Protein AF-A0A955CAB8-F1 (afdb_monomer)

Nearest PDB structures (foldseek):
  8eup-assembly1_b  TM=3.347E-01  e=1.553E+00  Schizosaccharomyces pombe

pLDDT: mean 90.74, std 12.76, range [40.22, 98.62]

Secondary structure (DSSP, 8-state):
--HHHHHHHHHHHHHHHHHHHH-S-HHHHHHHHHHHH-GGGG--TT-TTHHHHHHHHHHHHHHHHHHHHHHHTS---PPPP---------SS--GGGGTS-HHHHHHHHHHHHHHHEEE--HHHHTSSS-----HHHHHHHHHTSTT--EEE-HHHHHHHHHHHHHHTT---EEEE-SS-EEEEETTEEESS--SS-SEEEETTEEEE-HHHHHHHHHHHHHHHHHHS-HHHHHHHHHHHHHHH--TT--HHHHHHHHHHHHHHHHHHHHHHHSTTTTSS----HHHHHHHHHHHHHHHHHHHHHHHHHHHTSPPPPP--

Foldseek 3Di:
DDPVPLVVVLVVLLVVLVCCLAPVDVVQVVVQVVCQQFVVVLQALPPPVCPVVLVVLLVVLVVVLVVQVVVVPPPDPDDDDDDDDDDDPQFDPRPSSVRDDPVRSLVSLLVSLCVQEPEDACCVQPVHLDGQHHPVVQQVSLVVDPVSGRYYHQRVSQSSSCNSCVNVRFHWWWFDLLQGIFIAGPSGTGDLDDPDTQWIHDPVTIDGPVVSNVVCVLVNQLNSLQPDDVVSVVSSLVSLLVSLADPVQDPVLSVQLSVLLVQLSVLSNVCVVPVCNSPDDGDSVSSVSSVVSNVVSSVSSNVSNVVSVVVPDPDDPPDD

Structure (mmCIF, N/CA/C/O backbone):
data_AF-A0A955CAB8-F1
#
_entry.id   AF-A0A955CAB8-F1
#
loop_
_atom_site.group_PDB
_atom_site.id
_atom_site.type_symbol
_atom_site.label_atom_id
_atom_site.label_alt_id
_atom_site.label_comp_id
_atom_site.label_asym_id
_atom_site.label_entity_id
_atom_site.label_seq_id
_atom_site.pdbx_PDB_ins_code
_atom_site.Cartn_x
_atom_site.Cartn_y
_atom_site.Cartn_z
_atom_site.occupancy
_atom_site.B_iso_or_equiv
_atom_site.auth_seq_id
_atom_site.auth_comp_id
_atom_site.auth_asym_id
_atom_site.auth_atom_id
_atom_site.pdbx_PDB_model_num
ATOM 1 N N . MET A 1 1 ? -15.548 -4.900 37.734 1.00 78.75 1 MET A N 1
ATOM 2 C CA . MET A 1 1 ? -14.245 -5.204 37.101 1.00 78.75 1 MET A CA 1
ATOM 3 C C . MET A 1 1 ? -13.314 -4.015 37.285 1.00 78.75 1 MET A C 1
ATOM 5 O O . MET A 1 1 ? -13.737 -2.895 37.005 1.00 78.75 1 MET A O 1
ATOM 9 N N . SER A 1 2 ? -12.106 -4.229 37.810 1.00 87.69 2 SER A N 1
ATOM 10 C CA . SER A 1 2 ? -11.151 -3.144 38.068 1.00 87.69 2 SER A CA 1
ATOM 11 C C . SER A 1 2 ? -10.690 -2.484 36.762 1.00 87.69 2 SER A C 1
ATOM 13 O O . SER A 1 2 ? -10.729 -3.083 35.682 1.00 87.69 2 SER A O 1
ATOM 15 N N . TRP A 1 3 ? -10.262 -1.224 36.856 1.00 87.44 3 TRP A N 1
ATOM 16 C CA . TRP A 1 3 ? -9.750 -0.459 35.713 1.00 87.44 3 TRP A CA 1
ATOM 17 C C . TRP A 1 3 ? -8.553 -1.154 35.042 1.00 87.44 3 TRP A C 1
ATOM 19 O O . TRP A 1 3 ? -8.467 -1.168 33.815 1.00 87.44 3 TRP A O 1
ATOM 29 N N . LEU A 1 4 ? -7.731 -1.837 35.849 1.00 90.88 4 LEU A N 1
ATOM 30 C CA . LEU A 1 4 ? -6.578 -2.635 35.423 1.00 90.88 4 LEU A CA 1
ATOM 31 C C . LEU A 1 4 ? -6.932 -3.779 34.464 1.00 90.88 4 LEU A C 1
ATOM 33 O O . LEU A 1 4 ? -6.102 -4.137 33.645 1.00 90.88 4 LEU A O 1
ATOM 37 N N . ILE A 1 5 ? -8.148 -4.332 34.522 1.00 95.00 5 ILE A N 1
ATOM 38 C CA . ILE A 1 5 ? -8.583 -5.407 33.609 1.00 95.00 5 ILE A CA 1
ATOM 39 C C . ILE A 1 5 ? -9.341 -4.822 32.411 1.00 95.00 5 ILE A C 1
ATOM 41 O O . ILE A 1 5 ? -9.209 -5.286 31.279 1.00 95.00 5 ILE A O 1
ATOM 45 N N . ARG A 1 6 ? -10.140 -3.769 32.635 1.00 91.69 6 ARG A N 1
ATOM 46 C CA . ARG A 1 6 ? -11.004 -3.196 31.590 1.00 91.69 6 ARG A CA 1
ATOM 47 C C . ARG A 1 6 ? -10.204 -2.596 30.439 1.00 91.69 6 ARG A C 1
ATOM 49 O O . ARG A 1 6 ? -10.627 -2.735 29.296 1.00 91.69 6 ARG A O 1
ATOM 56 N N . ILE A 1 7 ? -9.098 -1.914 30.727 1.00 93.81 7 ILE A N 1
ATOM 57 C CA . ILE A 1 7 ? -8.278 -1.287 29.685 1.00 93.81 7 ILE A CA 1
ATOM 58 C C . ILE A 1 7 ? -7.602 -2.331 28.789 1.00 93.81 7 ILE A C 1
ATOM 60 O O . ILE A 1 7 ? -7.840 -2.265 27.582 1.00 93.81 7 ILE A O 1
ATOM 64 N N . PRO A 1 8 ? -6.848 -3.316 29.320 1.00 96.25 8 PRO A N 1
ATOM 65 C CA . PRO A 1 8 ? -6.258 -4.365 28.492 1.00 96.25 8 PRO A CA 1
ATOM 66 C C . PRO A 1 8 ? -7.293 -5.128 27.669 1.00 96.25 8 PRO A C 1
ATOM 68 O O . PRO A 1 8 ? -7.049 -5.401 26.497 1.00 96.25 8 PRO A O 1
ATOM 71 N N . LEU A 1 9 ? -8.477 -5.406 28.232 1.00 96.81 9 LEU A N 1
ATOM 72 C CA . LEU A 1 9 ? -9.547 -6.077 27.493 1.00 96.81 9 LEU A CA 1
ATOM 73 C C . LEU A 1 9 ? -10.033 -5.246 26.298 1.00 96.81 9 LEU A C 1
ATOM 75 O O . LEU A 1 9 ? -10.153 -5.778 25.199 1.00 96.81 9 LEU A O 1
ATOM 79 N N . LYS A 1 10 ? -10.287 -3.943 26.481 1.00 96.19 10 LYS A N 1
ATOM 80 C CA . LYS A 1 10 ? -10.700 -3.062 25.374 1.00 96.19 10 LYS A CA 1
ATOM 81 C C . LYS A 1 10 ? -9.634 -2.983 24.285 1.00 96.19 10 LYS A C 1
ATOM 83 O O . LYS A 1 10 ? -9.978 -3.068 23.114 1.00 96.19 10 LYS A O 1
ATOM 88 N N . TRP A 1 11 ? -8.364 -2.851 24.669 1.00 97.81 11 TRP A N 1
ATOM 89 C CA . TRP A 1 11 ? -7.251 -2.866 23.719 1.00 97.81 11 TRP A CA 1
ATOM 90 C C .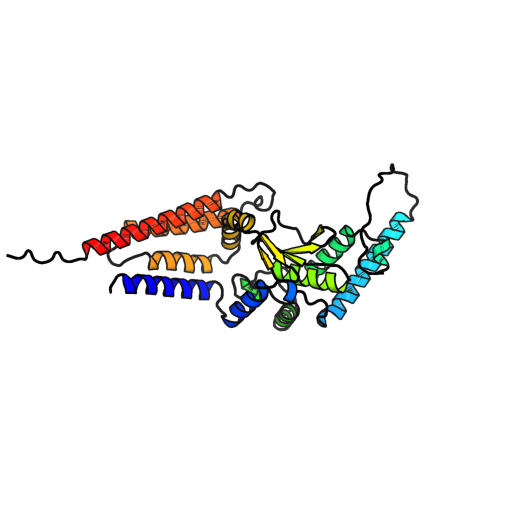 TRP A 1 11 ? -7.156 -4.192 22.975 1.00 97.81 11 TRP A C 1
ATOM 92 O O . TRP A 1 11 ? -7.005 -4.185 21.762 1.00 97.81 11 TRP A O 1
ATOM 102 N N . THR A 1 12 ? -7.321 -5.317 23.671 1.00 98.00 12 THR A N 1
ATOM 103 C CA . THR A 1 12 ? -7.329 -6.648 23.050 1.00 98.00 12 THR A CA 1
ATOM 104 C C . THR A 1 12 ? -8.452 -6.761 22.022 1.00 98.00 12 THR A C 1
ATOM 106 O O . THR A 1 12 ? -8.196 -7.154 20.890 1.00 98.00 12 THR A O 1
ATOM 109 N N . ILE A 1 13 ? -9.679 -6.355 22.376 1.00 98.31 13 ILE A N 1
ATOM 110 C CA . ILE A 1 13 ? -10.816 -6.358 21.443 1.00 98.31 13 ILE A CA 1
ATOM 111 C C . ILE A 1 13 ? -10.525 -5.455 20.242 1.00 98.31 13 ILE A C 1
ATOM 113 O O . ILE A 1 13 ? -10.720 -5.879 19.107 1.00 98.31 13 ILE A O 1
ATOM 117 N N . LEU A 1 14 ? -10.034 -4.235 20.476 1.00 98.12 14 LEU A N 1
ATOM 118 C CA . LEU A 1 14 ? -9.706 -3.302 19.401 1.00 98.12 14 LEU A CA 1
ATOM 119 C C . LEU A 1 14 ? -8.649 -3.885 18.458 1.00 98.12 14 LEU A C 1
ATOM 121 O O . LEU A 1 14 ? -8.852 -3.861 17.253 1.00 98.12 14 LEU A O 1
ATOM 125 N N . ILE A 1 15 ? -7.560 -4.440 18.995 1.00 98.06 15 ILE A N 1
ATOM 126 C CA . ILE A 1 15 ? -6.479 -5.055 18.212 1.00 98.06 15 ILE A CA 1
ATOM 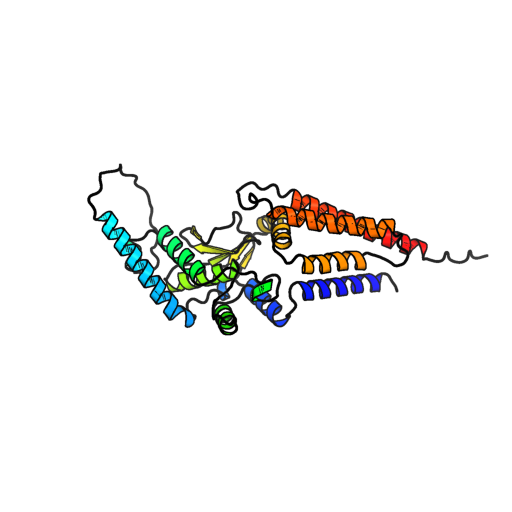127 C C . ILE A 1 15 ? -7.017 -6.217 17.378 1.00 98.06 15 ILE A C 1
ATOM 129 O O . ILE A 1 15 ? -6.727 -6.285 16.188 1.00 98.06 15 ILE A O 1
ATOM 133 N N . VAL A 1 16 ? -7.828 -7.098 17.970 1.00 98.31 16 VAL A N 1
ATOM 134 C CA . VAL A 1 16 ? -8.429 -8.232 17.254 1.00 98.31 16 VAL A CA 1
ATOM 135 C C . VAL A 1 16 ? -9.341 -7.746 16.130 1.00 98.31 16 VAL A C 1
ATOM 137 O O . VAL A 1 16 ? -9.236 -8.245 15.015 1.00 98.31 16 VAL A O 1
ATOM 140 N N . VAL A 1 17 ? -10.204 -6.757 16.381 1.00 98.50 17 VAL A N 1
ATOM 141 C CA . VAL A 1 17 ? -11.096 -6.222 15.342 1.00 98.50 17 VAL A CA 1
ATOM 142 C C . VAL A 1 17 ? -10.305 -5.520 14.240 1.00 98.50 17 VAL A C 1
ATOM 144 O O . VAL A 1 17 ? -10.541 -5.798 13.069 1.00 98.50 17 VAL A O 1
ATOM 147 N N . VAL A 1 18 ? -9.346 -4.657 14.588 1.00 97.94 18 VAL A N 1
ATOM 148 C CA . VAL A 1 18 ? -8.463 -3.987 13.618 1.00 97.94 18 VAL A CA 1
ATOM 149 C C . VAL A 1 18 ? -7.757 -5.022 12.751 1.00 97.94 18 VAL A C 1
ATOM 151 O O . VAL A 1 18 ? -7.780 -4.921 11.528 1.00 97.94 18 VAL A O 1
ATOM 154 N N . PHE A 1 19 ? -7.194 -6.053 13.373 1.00 98.19 19 PHE A N 1
ATOM 155 C CA . PHE A 1 19 ? -6.520 -7.126 12.667 1.00 98.19 19 PHE A CA 1
ATOM 156 C C . PHE A 1 19 ? -7.467 -7.892 11.739 1.00 98.19 19 PHE A C 1
ATOM 158 O O . PHE A 1 19 ? -7.155 -8.045 10.569 1.00 98.19 19 PHE A O 1
ATOM 165 N N . LEU A 1 20 ? -8.644 -8.320 12.200 1.00 98.06 20 LEU A N 1
ATOM 166 C CA . LEU A 1 20 ? -9.586 -9.075 11.364 1.00 98.06 20 LEU A CA 1
ATOM 167 C C . LEU A 1 20 ? -10.171 -8.244 10.214 1.00 98.06 20 LEU A C 1
ATOM 169 O O . LEU A 1 20 ? -10.468 -8.788 9.154 1.00 98.06 20 LEU A O 1
ATOM 173 N N . VAL A 1 21 ? -10.336 -6.935 10.405 1.00 97.94 21 VAL A N 1
ATOM 174 C CA . VAL A 1 21 ? -10.851 -6.029 9.370 1.00 97.94 21 VAL A CA 1
ATOM 175 C C . VAL A 1 21 ? -9.786 -5.712 8.318 1.00 97.94 21 VAL A C 1
ATOM 177 O O . VAL A 1 21 ? -10.091 -5.676 7.122 1.00 97.94 21 VAL A O 1
ATOM 180 N N . LEU A 1 22 ? -8.546 -5.460 8.744 1.00 97.69 22 LEU A N 1
ATOM 181 C CA . LEU A 1 22 ? -7.459 -5.068 7.845 1.00 97.69 22 LEU A CA 1
ATOM 182 C C . LEU A 1 22 ? -6.724 -6.278 7.251 1.00 97.69 22 LEU A C 1
ATOM 184 O O . LEU A 1 22 ? -6.335 -6.245 6.093 1.00 97.69 22 LEU A O 1
ATOM 188 N N . PHE A 1 23 ? -6.554 -7.353 8.011 1.00 98.00 23 PHE A N 1
ATOM 189 C CA . PHE A 1 23 ? -5.753 -8.527 7.662 1.00 98.00 23 PHE A CA 1
ATOM 190 C C . PHE A 1 23 ? -6.419 -9.821 8.169 1.00 98.00 23 PHE A C 1
ATOM 192 O O . PHE A 1 23 ? -5.900 -10.481 9.072 1.00 98.00 23 PHE A O 1
ATOM 199 N N . PRO A 1 24 ? -7.561 -10.233 7.587 1.00 97.69 24 PRO A N 1
ATOM 200 C CA . PRO A 1 24 ? -8.316 -11.400 8.057 1.00 97.69 24 PRO A CA 1
ATOM 201 C C . PRO A 1 24 ? -7.530 -12.722 7.995 1.00 97.69 24 PRO A C 1
ATOM 203 O O . PRO A 1 24 ? -7.898 -13.679 8.673 1.00 97.69 24 PRO A O 1
ATOM 206 N N . ASN A 1 25 ? -6.454 -12.790 7.203 1.00 98.00 25 ASN A N 1
ATOM 207 C CA . ASN A 1 25 ? -5.587 -13.958 7.068 1.00 98.00 25 ASN A CA 1
ATOM 208 C C . ASN A 1 25 ? -4.222 -13.732 7.763 1.00 98.00 25 ASN A C 1
ATOM 210 O O . ASN A 1 25 ? -3.351 -13.054 7.205 1.00 98.00 25 ASN A O 1
ATOM 214 N N . PRO A 1 26 ? -3.965 -14.348 8.936 1.00 97.62 26 PRO A N 1
ATOM 215 C CA . PRO A 1 26 ? -2.698 -14.179 9.648 1.00 97.62 26 PRO A CA 1
ATOM 216 C C . PRO A 1 26 ? -1.465 -14.663 8.894 1.00 97.62 26 PRO A C 1
ATOM 218 O O . PRO A 1 26 ? -0.405 -14.047 8.990 1.00 97.62 26 PRO A O 1
ATOM 221 N N . ALA A 1 27 ? -1.578 -15.746 8.124 1.00 98.06 27 ALA A N 1
ATOM 222 C CA . ALA A 1 27 ? -0.448 -16.264 7.360 1.00 98.06 27 ALA A CA 1
ATOM 223 C C . ALA A 1 27 ? -0.028 -15.274 6.263 1.00 98.06 27 ALA A C 1
ATOM 225 O O . ALA A 1 27 ? 1.164 -15.057 6.031 1.00 98.06 27 ALA A O 1
ATOM 226 N N . GLN A 1 28 ? -1.008 -14.634 5.623 1.00 97.75 28 GLN A N 1
ATOM 227 C CA . GLN A 1 28 ? -0.778 -13.567 4.656 1.00 97.75 28 GLN A CA 1
ATOM 228 C C . GLN A 1 28 ? -0.169 -12.326 5.312 1.00 97.75 28 GLN A C 1
ATOM 230 O O . GLN A 1 28 ? 0.827 -11.821 4.808 1.00 97.75 28 GLN A O 1
ATOM 235 N N . PHE A 1 29 ? -0.669 -11.897 6.473 1.00 98.00 29 PHE A N 1
ATOM 236 C CA . PHE A 1 29 ? -0.062 -10.794 7.224 1.00 98.00 29 PHE A CA 1
ATOM 237 C C . PHE A 1 29 ? 1.414 -11.061 7.558 1.00 98.00 29 PHE A C 1
ATOM 239 O O . PHE A 1 29 ? 2.272 -10.208 7.348 1.00 98.00 29 PHE A O 1
ATOM 246 N N . MET A 1 30 ? 1.752 -12.277 7.996 1.00 98.25 30 MET A N 1
ATOM 247 C CA . MET A 1 30 ? 3.145 -12.646 8.273 1.00 98.25 30 MET A CA 1
ATOM 248 C C . MET A 1 30 ? 4.018 -12.706 7.011 1.00 98.25 30 MET A C 1
ATOM 250 O O . MET A 1 30 ? 5.226 -12.472 7.089 1.00 98.25 30 MET A O 1
ATOM 254 N N . ARG A 1 31 ? 3.454 -13.028 5.840 1.00 97.94 31 ARG A N 1
ATOM 255 C CA . ARG A 1 31 ? 4.156 -12.885 4.551 1.00 97.94 31 ARG A CA 1
ATOM 256 C C . ARG A 1 31 ? 4.392 -11.419 4.219 1.00 97.94 31 ARG A C 1
ATOM 258 O O . ARG A 1 31 ? 5.542 -11.050 4.006 1.00 97.94 31 ARG A O 1
ATOM 265 N N . HIS A 1 32 ? 3.354 -10.594 4.316 1.00 97.56 32 HIS A N 1
ATOM 266 C CA . HIS A 1 32 ? 3.449 -9.154 4.110 1.00 97.56 32 HIS A CA 1
ATOM 267 C C . HIS A 1 32 ? 4.540 -8.533 4.988 1.00 97.56 32 HIS A C 1
ATOM 269 O O . HIS A 1 32 ? 5.449 -7.906 4.462 1.00 97.56 32 HIS A O 1
ATOM 275 N N . LEU A 1 33 ? 4.559 -8.814 6.298 1.00 97.31 33 LEU A N 1
ATOM 276 C CA . LEU A 1 33 ? 5.616 -8.340 7.203 1.00 97.31 33 LEU A CA 1
ATOM 277 C C . LEU A 1 33 ? 7.027 -8.753 6.754 1.00 97.31 33 LEU A C 1
ATOM 279 O O . LEU A 1 33 ? 7.968 -7.961 6.837 1.00 97.31 33 LEU A O 1
ATOM 283 N N . ARG A 1 34 ? 7.195 -9.982 6.252 1.00 97.19 34 ARG A N 1
ATOM 284 C CA . ARG A 1 34 ? 8.483 -10.441 5.711 1.00 97.19 34 ARG A CA 1
ATOM 285 C C . ARG A 1 34 ? 8.858 -9.689 4.438 1.00 97.19 34 ARG A C 1
ATOM 287 O O . ARG A 1 34 ? 10.028 -9.343 4.282 1.00 97.19 34 ARG A O 1
ATOM 294 N N . HIS A 1 35 ? 7.895 -9.409 3.570 1.00 96.56 35 HIS A N 1
ATOM 295 C CA . HIS A 1 35 ? 8.096 -8.668 2.328 1.00 96.56 35 HIS A CA 1
ATOM 296 C C . HIS A 1 35 ? 8.462 -7.206 2.609 1.00 96.56 35 HIS A C 1
ATOM 298 O O . HIS A 1 35 ? 9.506 -6.730 2.156 1.00 96.56 35 HIS A O 1
ATOM 304 N N . VAL A 1 36 ? 7.704 -6.529 3.477 1.00 95.81 36 VAL A N 1
ATOM 305 C CA . VAL A 1 36 ? 7.969 -5.128 3.836 1.00 95.81 36 VAL A CA 1
ATOM 306 C C . VAL A 1 36 ? 9.206 -4.929 4.704 1.00 95.81 36 VAL A C 1
ATOM 308 O O . VAL A 1 36 ? 9.699 -3.810 4.823 1.00 95.81 36 VAL A O 1
ATOM 311 N N . SER A 1 37 ? 9.762 -5.994 5.286 1.00 95.88 37 SER A N 1
ATOM 312 C CA . SER A 1 37 ? 11.061 -5.915 5.963 1.00 95.88 37 SER A CA 1
ATOM 313 C C . SER A 1 37 ? 12.224 -5.699 4.984 1.00 95.88 37 SER A C 1
ATOM 315 O O . SER A 1 37 ? 13.258 -5.141 5.360 1.00 95.88 37 SER A O 1
ATOM 317 N N . ASN A 1 38 ? 12.074 -6.135 3.726 1.00 96.38 38 ASN A N 1
ATOM 318 C CA . ASN A 1 38 ? 13.102 -6.000 2.705 1.00 96.38 38 ASN A CA 1
ATOM 319 C C . ASN A 1 38 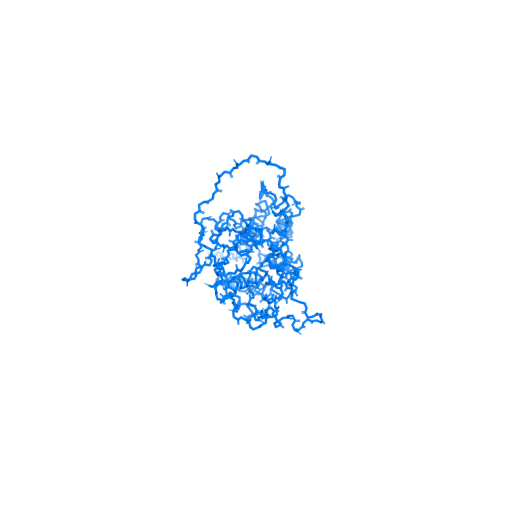? 12.504 -6.099 1.295 1.00 96.38 38 ASN A C 1
ATOM 321 O O . ASN A 1 38 ? 12.376 -7.194 0.741 1.00 96.38 38 ASN A O 1
ATOM 325 N N . PHE A 1 39 ? 12.220 -4.946 0.688 1.00 96.56 39 PHE A N 1
ATOM 326 C CA . PHE A 1 39 ? 11.594 -4.900 -0.633 1.00 96.56 39 PHE A CA 1
ATOM 327 C C . PHE A 1 39 ? 12.459 -5.517 -1.734 1.00 96.56 39 PHE A C 1
ATOM 329 O O . PHE A 1 39 ? 11.943 -6.010 -2.733 1.00 96.56 39 PHE A O 1
ATOM 336 N N . GLU A 1 40 ? 13.779 -5.531 -1.550 1.00 95.81 40 GLU A N 1
ATOM 337 C CA . GLU A 1 40 ? 14.725 -6.127 -2.488 1.00 95.81 40 GLU A CA 1
ATOM 338 C C . GLU A 1 40 ? 14.419 -7.604 -2.758 1.00 95.81 40 GLU A C 1
ATOM 340 O O . GLU A 1 40 ? 14.624 -8.080 -3.871 1.00 95.81 40 GLU A O 1
ATOM 345 N N . ARG A 1 41 ? 13.902 -8.319 -1.749 1.00 95.50 41 ARG A N 1
ATOM 346 C CA . ARG A 1 41 ? 13.574 -9.748 -1.849 1.00 95.50 41 ARG A CA 1
ATOM 347 C C . ARG A 1 41 ? 12.370 -10.028 -2.740 1.00 95.50 4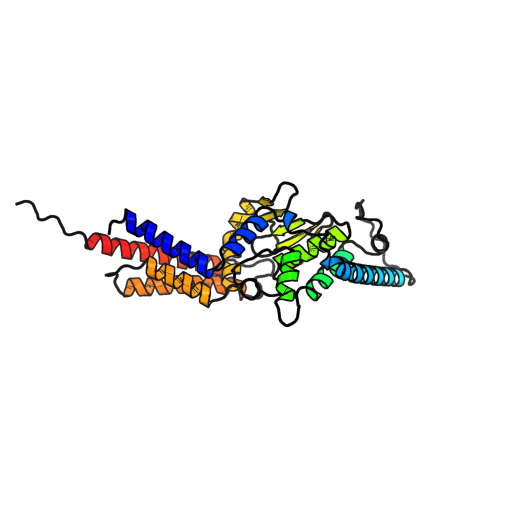1 ARG A C 1
ATOM 349 O O . ARG A 1 41 ? 12.232 -11.154 -3.194 1.00 95.50 41 ARG A O 1
ATOM 356 N N . MET A 1 42 ? 11.524 -9.030 -2.979 1.00 96.81 42 MET A N 1
ATOM 357 C CA . MET A 1 42 ? 10.356 -9.166 -3.852 1.00 96.81 42 MET A CA 1
ATOM 358 C C . MET A 1 42 ? 10.730 -9.022 -5.329 1.00 96.81 42 MET A C 1
ATOM 360 O O . MET A 1 42 ? 9.964 -9.419 -6.200 1.00 96.81 42 MET A O 1
ATOM 364 N N . ILE A 1 43 ? 11.901 -8.442 -5.625 1.00 97.19 43 ILE A N 1
ATOM 365 C CA . ILE A 1 43 ? 12.365 -8.250 -6.996 1.00 97.19 43 ILE A CA 1
ATOM 366 C C . ILE A 1 43 ? 12.950 -9.574 -7.504 1.00 97.19 43 ILE A C 1
ATOM 368 O O . ILE A 1 43 ? 14.083 -9.932 -7.179 1.00 97.19 43 ILE A O 1
ATOM 372 N N . GLU A 1 44 ? 12.190 -10.281 -8.338 1.00 97.69 44 GLU A N 1
ATOM 373 C CA . GLU A 1 44 ? 12.484 -11.640 -8.810 1.00 97.69 44 GLU A CA 1
ATOM 374 C C . GLU A 1 44 ? 12.811 -11.647 -10.323 1.00 97.69 44 GLU A C 1
ATOM 376 O O . GLU A 1 44 ? 12.028 -12.145 -11.133 1.00 97.69 44 GLU A O 1
ATOM 381 N N . PRO A 1 45 ? 13.975 -11.122 -10.770 1.00 97.25 45 PRO A N 1
ATOM 382 C CA . PRO A 1 45 ? 14.311 -11.055 -12.201 1.00 97.25 45 PRO A CA 1
ATOM 383 C C . PRO A 1 45 ? 14.431 -12.424 -12.874 1.00 97.25 45 PRO A C 1
ATOM 385 O O . PRO A 1 45 ? 14.317 -12.536 -14.094 1.00 97.25 45 PRO A O 1
ATOM 388 N N . ASN A 1 46 ? 14.676 -13.468 -12.083 1.00 97.31 46 ASN A N 1
ATOM 389 C CA . ASN A 1 46 ? 14.867 -14.834 -12.555 1.00 97.31 46 ASN A CA 1
ATOM 390 C C . ASN A 1 46 ? 13.582 -15.671 -12.485 1.00 97.31 46 ASN A C 1
ATOM 392 O O . ASN A 1 46 ? 13.648 -16.878 -12.706 1.00 97.31 46 ASN A O 1
ATOM 396 N N . ALA A 1 47 ? 12.430 -15.060 -12.180 1.00 96.88 47 ALA A N 1
ATOM 397 C CA . ALA A 1 47 ? 11.149 -15.756 -12.185 1.00 96.88 47 ALA A CA 1
ATOM 398 C C . ALA A 1 47 ? 10.896 -16.370 -13.580 1.00 96.88 47 ALA A C 1
ATOM 400 O O . ALA A 1 47 ? 10.897 -15.636 -14.576 1.00 96.88 47 ALA A O 1
ATOM 401 N N . PRO A 1 48 ? 10.697 -17.698 -13.699 1.00 96.38 48 PRO A N 1
ATOM 402 C CA . PRO A 1 48 ? 10.580 -18.369 -14.997 1.00 96.38 48 PRO A CA 1
ATOM 403 C C . PRO A 1 48 ? 9.393 -17.860 -15.826 1.00 96.38 48 PRO A C 1
ATOM 405 O O . PRO A 1 48 ? 9.451 -17.840 -17.054 1.00 96.38 48 PRO A O 1
ATOM 408 N N . GLN A 1 49 ? 8.342 -17.378 -15.163 1.00 94.88 49 GLN A N 1
ATOM 409 C CA . GLN A 1 49 ? 7.154 -16.797 -15.785 1.00 94.88 49 GLN A CA 1
ATOM 410 C C . GLN A 1 49 ? 7.482 -15.554 -16.630 1.00 94.88 49 GLN A C 1
ATOM 412 O O . GLN A 1 49 ? 6.763 -15.249 -17.582 1.00 94.88 49 GLN A O 1
ATOM 417 N N . PHE A 1 50 ? 8.591 -14.861 -16.341 1.00 95.62 50 PHE A N 1
ATOM 418 C CA . PHE A 1 50 ? 9.030 -13.725 -17.144 1.00 95.62 50 PHE A CA 1
ATOM 419 C C . PHE A 1 50 ? 9.680 -14.097 -18.466 1.00 95.62 50 PHE A C 1
ATOM 421 O O . PHE A 1 50 ? 9.834 -13.199 -19.281 1.00 95.62 50 PHE A O 1
ATOM 428 N N . ALA A 1 51 ? 10.037 -15.355 -18.739 1.00 94.56 51 ALA A N 1
ATOM 429 C CA . ALA A 1 51 ? 10.693 -15.696 -20.004 1.00 94.56 51 ALA A CA 1
ATOM 430 C C . ALA A 1 51 ? 9.862 -15.250 -21.225 1.00 94.56 51 ALA A C 1
ATOM 432 O O . ALA A 1 51 ? 10.382 -14.622 -22.146 1.00 94.56 51 ALA A O 1
ATOM 433 N N . VAL A 1 52 ? 8.546 -15.489 -21.186 1.00 95.75 52 VAL A N 1
ATOM 434 C CA . VAL A 1 52 ? 7.617 -15.078 -22.253 1.00 95.75 52 VAL A CA 1
ATOM 435 C C . VAL A 1 52 ? 7.451 -13.556 -22.290 1.00 95.75 52 VAL A C 1
ATOM 437 O O . VAL A 1 52 ? 7.489 -12.947 -23.357 1.00 95.75 52 VAL A O 1
ATOM 440 N N . TRP A 1 53 ? 7.287 -12.927 -21.124 1.00 97.12 53 TRP A N 1
ATOM 441 C CA . TRP A 1 53 ? 7.076 -11.480 -21.027 1.00 97.12 53 TRP A CA 1
ATOM 442 C C . TRP A 1 53 ? 8.308 -10.680 -21.441 1.00 97.12 53 TRP A C 1
ATOM 444 O O . TRP A 1 53 ? 8.186 -9.648 -22.090 1.00 97.12 53 TRP A O 1
ATOM 454 N N . GLU A 1 54 ? 9.494 -11.164 -21.087 1.00 95.50 54 GLU A N 1
ATOM 455 C CA . GLU A 1 54 ? 10.765 -10.585 -21.487 1.00 95.50 54 GLU A CA 1
ATOM 456 C C . GLU A 1 54 ? 10.911 -10.627 -23.004 1.00 95.50 54 GLU A C 1
ATOM 458 O O . GLU A 1 54 ? 11.220 -9.597 -23.592 1.00 95.50 54 GLU A O 1
ATOM 463 N N . ALA A 1 55 ? 10.670 -11.776 -23.641 1.00 96.12 55 ALA A N 1
ATOM 464 C CA . ALA A 1 55 ? 10.771 -11.893 -25.093 1.00 96.12 55 ALA A CA 1
ATOM 465 C C . ALA A 1 55 ? 9.847 -10.888 -25.806 1.00 96.12 55 ALA A C 1
ATOM 467 O O . ALA A 1 55 ? 10.288 -10.176 -26.708 1.00 96.12 55 ALA A O 1
ATOM 468 N N . GLU A 1 56 ? 8.597 -10.759 -25.347 1.00 97.75 56 GLU A N 1
ATOM 469 C CA . GLU A 1 56 ? 7.646 -9.779 -25.883 1.00 97.75 56 GLU A CA 1
ATOM 470 C C . GLU A 1 56 ? 8.107 -8.331 -25.649 1.00 97.75 56 GLU A C 1
ATOM 472 O O . GLU A 1 56 ? 8.026 -7.490 -26.546 1.00 97.75 56 GLU A O 1
ATOM 477 N N . LEU A 1 57 ? 8.609 -8.018 -24.453 1.00 97.25 57 LEU A N 1
ATOM 478 C CA . LEU A 1 57 ? 9.098 -6.682 -24.126 1.00 97.25 57 LEU A CA 1
ATOM 479 C C . LEU A 1 57 ? 10.351 -6.320 -24.936 1.00 97.25 57 LEU A C 1
ATOM 481 O O . LEU A 1 57 ? 10.445 -5.198 -25.433 1.00 97.25 57 LEU A O 1
ATOM 485 N N . ARG A 1 58 ? 11.286 -7.260 -25.120 1.00 96.00 58 ARG A N 1
ATOM 486 C CA . ARG A 1 58 ? 12.477 -7.075 -25.963 1.00 96.00 58 ARG A CA 1
ATOM 487 C C . ARG A 1 58 ? 12.081 -6.816 -27.418 1.00 96.00 58 ARG A C 1
ATOM 489 O O . ARG A 1 58 ? 12.572 -5.857 -27.998 1.00 96.00 58 ARG A O 1
ATOM 496 N N . ASP A 1 59 ? 11.136 -7.577 -27.973 1.00 96.94 59 ASP A N 1
ATOM 497 C CA . ASP A 1 59 ? 10.597 -7.332 -29.321 1.00 96.94 59 ASP A CA 1
ATOM 498 C C . ASP A 1 59 ? 9.986 -5.923 -29.456 1.00 96.94 59 ASP A C 1
ATOM 500 O O . ASP A 1 59 ? 10.279 -5.197 -30.410 1.00 96.94 59 ASP A O 1
ATOM 504 N N . ARG A 1 60 ? 9.200 -5.475 -28.467 1.00 97.56 60 ARG A N 1
ATOM 505 C CA . ARG A 1 60 ? 8.649 -4.107 -28.445 1.00 97.56 60 ARG A CA 1
ATOM 506 C C . ARG A 1 60 ? 9.740 -3.037 -28.396 1.00 97.56 60 ARG A C 1
ATOM 508 O O . ARG A 1 60 ? 9.634 -2.037 -29.108 1.00 97.56 60 ARG A O 1
ATOM 515 N N . LEU A 1 61 ? 10.778 -3.236 -27.582 1.00 96.75 61 LEU A N 1
ATOM 516 C CA . LEU A 1 61 ? 11.913 -2.316 -27.480 1.00 96.75 61 LEU A CA 1
ATOM 517 C C . LEU A 1 61 ? 12.702 -2.251 -28.794 1.00 96.75 61 LEU A C 1
ATOM 519 O O . LEU A 1 61 ? 12.995 -1.150 -29.258 1.00 96.75 61 LEU A O 1
ATOM 523 N N . THR A 1 62 ? 12.967 -3.387 -29.442 1.00 95.94 62 THR A N 1
ATOM 524 C CA . THR A 1 62 ? 13.621 -3.436 -30.760 1.00 95.94 62 THR A CA 1
ATOM 525 C C . THR A 1 62 ? 12.790 -2.715 -31.821 1.00 95.94 62 THR A C 1
ATOM 527 O O . THR A 1 62 ? 13.299 -1.837 -32.516 1.00 95.94 62 THR A O 1
ATOM 530 N N . LYS A 1 63 ? 11.477 -2.969 -31.886 1.00 96.38 63 LYS A N 1
ATOM 531 C CA . LYS A 1 63 ? 10.575 -2.257 -32.810 1.00 96.38 63 LYS A CA 1
ATOM 532 C C . LYS A 1 63 ? 10.565 -0.749 -32.561 1.00 96.38 63 LYS A C 1
ATOM 534 O O . LYS A 1 63 ? 10.586 0.033 -33.513 1.00 96.38 63 LYS A O 1
ATOM 539 N N . ALA A 1 64 ? 10.549 -0.320 -31.299 1.00 96.06 64 ALA A N 1
ATOM 540 C CA . ALA A 1 64 ? 10.630 1.095 -30.946 1.00 96.06 64 ALA A CA 1
ATOM 541 C C . ALA A 1 64 ? 11.986 1.709 -31.345 1.00 96.06 64 ALA A C 1
ATOM 543 O O . ALA A 1 64 ? 12.025 2.842 -31.832 1.00 96.06 64 ALA A O 1
ATOM 544 N N . ALA A 1 65 ? 13.085 0.967 -31.178 1.00 95.88 65 ALA A N 1
ATOM 545 C CA . ALA A 1 65 ? 14.424 1.371 -31.599 1.00 95.88 65 ALA A CA 1
ATOM 546 C C . ALA A 1 65 ? 14.507 1.556 -33.120 1.00 95.88 65 ALA A C 1
ATOM 548 O O . ALA A 1 65 ? 14.965 2.600 -33.585 1.00 95.88 65 ALA A O 1
ATOM 549 N N . ASP A 1 66 ? 13.985 0.611 -33.899 1.00 95.31 66 ASP A N 1
ATOM 550 C CA . ASP A 1 66 ? 13.968 0.698 -35.362 1.00 95.31 66 ASP A CA 1
ATOM 551 C C . ASP A 1 66 ? 13.112 1.860 -35.866 1.00 95.31 66 ASP A C 1
ATOM 553 O O . ASP A 1 66 ? 13.489 2.558 -36.809 1.00 95.31 66 ASP A O 1
ATOM 557 N N . GLN A 1 67 ? 11.978 2.127 -35.213 1.00 95.38 67 GLN A N 1
ATOM 558 C CA . GLN A 1 67 ? 11.163 3.307 -35.504 1.00 95.38 67 GLN A CA 1
ATOM 559 C C . GLN A 1 67 ? 11.911 4.613 -35.201 1.00 95.38 67 GLN A C 1
ATOM 561 O O . GLN A 1 67 ? 11.817 5.562 -35.982 1.00 95.38 67 GLN A O 1
ATOM 566 N N . SER A 1 68 ? 12.663 4.663 -34.096 1.00 94.56 68 SER A N 1
ATOM 567 C CA . SER A 1 68 ? 13.516 5.804 -33.734 1.00 94.56 68 SER A CA 1
ATOM 568 C C . SER A 1 68 ? 14.608 6.032 -34.788 1.00 94.56 68 SER A C 1
ATOM 570 O O . SER A 1 68 ? 14.753 7.143 -35.298 1.00 94.56 68 SER A O 1
ATOM 572 N N . ARG A 1 69 ? 15.301 4.964 -35.214 1.00 93.25 69 ARG A N 1
ATOM 573 C CA . ARG A 1 69 ? 16.327 5.010 -36.272 1.00 93.25 69 ARG A CA 1
ATOM 574 C C . ARG A 1 69 ? 15.757 5.510 -37.598 1.00 93.25 69 ARG A C 1
ATOM 576 O O . ARG A 1 69 ? 16.304 6.451 -38.160 1.00 93.25 69 ARG A O 1
ATOM 583 N N . LYS A 1 70 ? 14.631 4.948 -38.058 1.00 93.88 70 LYS A N 1
ATOM 584 C CA . LYS A 1 70 ? 13.963 5.363 -39.308 1.00 93.88 70 LYS A CA 1
ATOM 585 C C . LYS A 1 70 ? 13.571 6.840 -39.294 1.00 93.88 70 LYS A C 1
ATOM 587 O O . LYS A 1 70 ? 13.715 7.523 -40.306 1.00 93.88 70 LYS A O 1
ATOM 592 N N . ARG A 1 71 ? 13.096 7.337 -38.147 1.00 92.81 71 ARG A N 1
ATOM 593 C CA . ARG A 1 71 ? 12.758 8.753 -37.961 1.00 92.81 71 ARG A CA 1
ATOM 594 C C . ARG A 1 71 ? 13.996 9.648 -38.021 1.00 92.81 71 ARG A C 1
ATOM 596 O O . ARG A 1 71 ? 13.933 10.701 -38.638 1.00 92.81 71 ARG A O 1
ATOM 603 N N . ASN A 1 72 ? 15.108 9.218 -37.429 1.00 90.12 72 ASN A N 1
ATOM 604 C CA . ASN A 1 72 ? 16.360 9.979 -37.427 1.00 90.12 72 ASN A CA 1
ATOM 605 C C . ASN A 1 72 ? 17.109 9.917 -38.771 1.00 90.12 72 ASN A C 1
ATOM 607 O O . ASN A 1 72 ? 17.874 10.823 -39.075 1.00 90.12 72 ASN A O 1
ATOM 611 N N . SER A 1 73 ? 16.896 8.871 -39.577 1.00 88.69 73 SER A N 1
ATOM 612 C CA . SER A 1 73 ? 17.467 8.751 -40.927 1.00 88.69 73 SER A CA 1
ATOM 613 C C . SER A 1 73 ? 16.718 9.555 -41.993 1.00 88.69 73 SER A C 1
ATOM 615 O O . SER A 1 73 ? 17.214 9.687 -43.110 1.00 88.69 73 SER A O 1
ATOM 617 N N . GLN A 1 74 ? 15.522 10.074 -41.693 1.00 85.00 74 GLN A N 1
ATOM 618 C CA . GLN A 1 74 ? 14.867 11.032 -42.584 1.00 85.00 74 GLN A CA 1
ATOM 619 C C . GLN A 1 74 ? 15.635 12.361 -42.519 1.00 85.00 74 GLN A C 1
ATOM 621 O O . GLN A 1 74 ? 15.936 12.811 -41.414 1.00 85.00 74 GLN A O 1
ATOM 626 N N . PRO A 1 75 ? 15.976 12.983 -43.665 1.00 72.94 75 PRO A N 1
ATOM 627 C CA . PRO A 1 75 ? 16.768 14.207 -43.693 1.00 72.94 75 PRO A CA 1
ATOM 628 C C . PRO A 1 75 ? 16.084 15.279 -42.843 1.00 72.94 75 PRO A C 1
ATOM 630 O O . PRO A 1 75 ? 14.985 15.738 -43.156 1.00 72.94 75 PRO A O 1
ATOM 633 N N . ALA A 1 76 ? 16.716 15.625 -41.723 1.00 62.34 76 ALA A N 1
ATOM 634 C CA . ALA A 1 76 ? 16.186 16.607 -40.798 1.00 62.34 76 ALA A CA 1
ATOM 635 C C . ALA A 1 76 ? 16.159 17.984 -41.474 1.00 62.34 76 ALA A C 1
ATOM 637 O O . ALA A 1 76 ? 17.184 18.472 -41.946 1.00 62.34 76 ALA A O 1
ATOM 638 N N . VAL A 1 77 ? 14.995 18.636 -41.478 1.00 63.75 77 VAL A N 1
ATOM 639 C CA . VAL A 1 77 ? 14.913 20.092 -41.644 1.00 63.75 77 VAL A CA 1
ATOM 640 C C . VAL A 1 77 ? 15.522 20.691 -40.375 1.00 63.75 77 VAL A C 1
ATOM 642 O O . VAL A 1 77 ? 14.952 20.550 -39.295 1.00 63.75 77 VAL A O 1
ATOM 645 N N . SER A 1 78 ? 16.727 21.247 -40.495 1.00 51.56 78 SER A N 1
ATOM 646 C CA . SER A 1 78 ? 17.641 21.600 -39.403 1.00 51.56 78 SER A CA 1
ATOM 647 C C . SER A 1 78 ? 17.004 22.407 -38.258 1.00 51.56 78 SER A C 1
ATOM 649 O O . SER A 1 78 ? 16.657 23.572 -38.463 1.00 51.56 78 SER A O 1
ATOM 651 N N . PRO A 1 79 ? 16.935 21.871 -37.024 1.00 57.56 79 PRO A N 1
ATOM 652 C CA . PRO A 1 79 ? 16.793 22.664 -35.808 1.00 57.56 79 PRO A CA 1
ATOM 653 C C . PRO A 1 79 ? 18.175 22.951 -35.180 1.00 57.56 79 PRO A C 1
ATOM 655 O O . PRO A 1 79 ? 19.118 22.181 -35.383 1.00 57.56 79 PRO A O 1
ATOM 658 N N . PRO A 1 80 ? 18.317 24.041 -34.403 1.00 58.38 80 PRO A N 1
ATOM 659 C CA . PRO A 1 80 ? 19.587 24.431 -33.798 1.00 58.38 80 PRO A CA 1
ATOM 660 C C . PRO A 1 80 ? 20.056 23.430 -32.731 1.00 58.38 80 PRO A C 1
ATOM 662 O O . PRO A 1 80 ? 19.271 22.941 -31.917 1.00 58.38 80 PRO A O 1
ATOM 665 N N . MET A 1 81 ? 21.362 23.150 -32.744 1.00 51.19 81 MET A N 1
ATOM 666 C CA . MET A 1 81 ? 22.062 22.272 -31.805 1.00 51.19 81 MET A CA 1
ATOM 667 C C . MET A 1 81 ? 21.911 22.762 -30.358 1.00 51.19 81 MET A C 1
ATOM 669 O O . MET A 1 81 ? 22.423 23.823 -30.009 1.00 51.19 81 MET A O 1
ATOM 673 N N . SER A 1 82 ? 21.303 21.950 -29.492 1.00 52.00 82 SER A N 1
ATOM 674 C CA . SER A 1 82 ? 21.522 22.032 -28.045 1.00 52.00 82 SER A CA 1
ATOM 675 C C . SER A 1 82 ? 22.396 20.859 -27.611 1.00 52.00 82 SER A C 1
ATOM 677 O O . SER A 1 82 ? 21.976 19.703 -27.691 1.00 52.00 82 SER A O 1
ATOM 679 N N . ALA A 1 83 ? 23.613 21.165 -27.174 1.00 57.56 83 ALA A N 1
ATOM 680 C CA . ALA A 1 83 ? 24.536 20.212 -26.584 1.00 57.56 83 ALA A CA 1
ATOM 681 C C . ALA A 1 83 ? 24.278 20.124 -25.080 1.00 57.56 83 ALA A C 1
ATOM 683 O O . ALA A 1 83 ? 24.468 21.120 -24.394 1.00 57.56 83 ALA A O 1
ATOM 684 N N . ASP A 1 84 ? 23.872 18.955 -24.587 1.00 56.66 84 ASP A N 1
ATOM 685 C CA . ASP A 1 84 ? 24.330 18.428 -23.298 1.00 56.66 84 ASP A CA 1
ATOM 686 C C . ASP A 1 84 ? 23.849 16.979 -23.124 1.00 56.66 84 ASP A C 1
ATOM 688 O O . ASP A 1 84 ? 22.675 16.712 -23.358 1.00 56.66 84 ASP A O 1
ATOM 692 N N . THR A 1 85 ? 24.735 16.070 -22.705 1.00 43.94 85 THR A N 1
ATOM 693 C CA . THR A 1 85 ? 24.450 15.005 -21.721 1.00 43.94 85 THR A CA 1
ATOM 694 C C . THR A 1 85 ? 25.739 14.238 -21.419 1.00 43.94 85 THR A C 1
ATOM 696 O O . THR A 1 85 ? 26.297 13.582 -22.299 1.00 43.94 8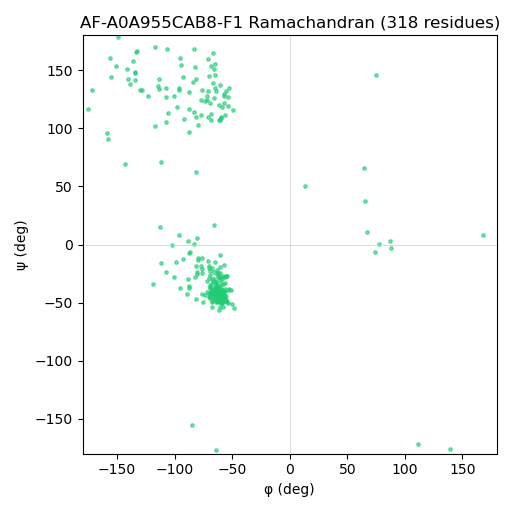5 THR A O 1
ATOM 699 N N . GLY A 1 86 ? 26.181 14.301 -20.160 1.00 42.25 86 GLY A N 1
ATOM 700 C CA . GLY A 1 86 ? 27.354 13.603 -19.629 1.00 42.25 86 GLY A CA 1
ATOM 701 C C . GLY A 1 86 ? 27.287 12.060 -19.636 1.00 42.25 86 GLY A C 1
ATOM 702 O O . GLY A 1 86 ? 26.325 11.456 -20.120 1.00 42.25 86 GLY A O 1
ATOM 703 N N . PRO A 1 87 ? 28.326 11.395 -19.092 1.00 40.22 87 PRO A N 1
ATOM 704 C CA . PRO A 1 87 ? 28.511 9.954 -19.207 1.00 40.22 87 PRO A CA 1
ATOM 705 C C . PRO A 1 87 ? 27.483 9.197 -18.360 1.00 40.22 87 PRO A C 1
ATOM 707 O O . PRO A 1 87 ? 27.540 9.179 -17.132 1.00 40.22 87 PRO A O 1
ATOM 710 N N . THR A 1 88 ? 26.542 8.538 -19.032 1.00 54.31 88 THR A N 1
ATOM 711 C CA . THR A 1 88 ? 25.665 7.535 -18.424 1.00 54.31 88 THR A CA 1
ATOM 712 C C . THR A 1 88 ? 26.240 6.159 -18.732 1.00 54.31 88 THR A C 1
ATOM 714 O O . THR A 1 88 ? 26.380 5.771 -19.889 1.00 54.31 88 THR A O 1
ATOM 717 N N . THR A 1 89 ? 26.610 5.410 -17.697 1.00 50.84 89 THR A N 1
ATOM 718 C CA . THR A 1 89 ? 26.938 3.989 -17.824 1.00 50.84 89 THR A CA 1
ATOM 719 C C . THR A 1 89 ? 25.705 3.258 -18.368 1.00 50.84 89 THR A C 1
ATOM 721 O O . THR A 1 89 ? 24.670 3.180 -17.699 1.00 50.84 89 THR A O 1
ATOM 724 N N . ARG A 1 90 ? 25.771 2.799 -19.627 1.00 56.91 90 ARG A N 1
ATOM 725 C CA . ARG A 1 90 ? 24.658 2.119 -20.307 1.00 56.91 90 ARG A CA 1
ATOM 726 C C . ARG A 1 90 ? 24.473 0.711 -19.717 1.00 56.91 90 ARG A C 1
ATOM 728 O O . ARG A 1 90 ? 25.438 -0.047 -19.678 1.00 56.91 90 ARG A O 1
ATOM 735 N N . PRO A 1 91 ? 23.275 0.347 -19.227 1.00 56.12 91 PRO A N 1
ATOM 736 C CA . PRO A 1 91 ? 23.030 -0.988 -18.685 1.00 56.12 91 PRO A CA 1
ATOM 737 C C . PRO A 1 91 ? 22.866 -2.023 -19.809 1.00 56.12 91 PRO A C 1
ATOM 739 O O . PRO A 1 91 ? 21.859 -1.997 -20.512 1.00 56.12 91 PRO A O 1
ATOM 742 N N . GLY A 1 92 ? 23.834 -2.934 -19.946 1.00 61.06 92 GLY A N 1
ATOM 743 C CA . GLY A 1 92 ? 23.811 -4.061 -20.890 1.00 61.06 92 GLY A CA 1
ATOM 744 C C . GLY A 1 92 ? 24.076 -3.678 -22.352 1.00 61.06 92 GLY A C 1
ATOM 745 O O . GLY A 1 92 ? 23.648 -2.627 -22.826 1.00 61.06 92 GLY A O 1
ATOM 746 N N . ASP A 1 93 ? 24.745 -4.557 -23.097 1.00 64.12 93 ASP A N 1
ATOM 747 C CA . ASP A 1 93 ? 24.994 -4.393 -24.537 1.00 64.12 93 ASP A CA 1
ATOM 748 C C . ASP A 1 93 ? 23.755 -4.822 -25.339 1.00 64.12 93 ASP A C 1
ATOM 750 O O . ASP A 1 93 ? 23.746 -5.820 -26.058 1.00 64.12 93 ASP A O 1
ATOM 754 N N . HIS A 1 94 ? 22.637 -4.124 -25.139 1.00 77.75 94 HIS A N 1
ATOM 755 C CA . HIS A 1 94 ? 21.413 -4.363 -25.898 1.00 77.75 94 HIS A CA 1
ATOM 756 C C . HIS A 1 94 ? 21.318 -3.394 -27.074 1.00 77.75 94 HIS A C 1
ATOM 758 O O . HIS A 1 94 ? 21.464 -2.189 -26.893 1.00 77.75 94 HIS A O 1
ATOM 764 N N . GLU A 1 95 ? 21.003 -3.901 -28.268 1.00 79.25 95 GLU A N 1
ATOM 765 C CA . GLU A 1 95 ? 20.988 -3.117 -29.516 1.00 79.25 95 GLU A CA 1
ATOM 766 C C . GLU A 1 95 ? 20.087 -1.869 -29.466 1.00 79.25 95 GLU A C 1
ATOM 768 O O . GLU A 1 95 ? 20.329 -0.886 -30.170 1.00 79.25 95 GLU A O 1
ATOM 773 N N . TRP A 1 96 ? 19.036 -1.874 -28.638 1.00 85.50 96 TRP A N 1
ATOM 774 C CA . TRP A 1 96 ? 18.167 -0.708 -28.465 1.00 85.50 96 TRP A CA 1
ATOM 775 C C . TRP A 1 96 ? 18.770 0.388 -27.585 1.00 85.50 96 TRP A C 1
ATOM 777 O O . TRP A 1 96 ? 18.305 1.522 -27.674 1.00 85.50 96 TRP A O 1
ATOM 787 N N . ASN A 1 97 ? 19.788 0.109 -26.765 1.00 82.75 97 ASN A N 1
ATOM 788 C CA . ASN A 1 97 ? 20.399 1.110 -25.880 1.00 82.75 97 ASN A CA 1
ATOM 789 C C . ASN A 1 97 ? 21.120 2.221 -26.650 1.00 82.75 97 ASN A C 1
ATOM 791 O O . ASN A 1 97 ? 21.258 3.333 -26.140 1.00 82.75 97 ASN A O 1
ATOM 795 N N . ASP A 1 98 ? 21.530 1.946 -27.886 1.00 84.31 98 ASP A N 1
ATOM 796 C CA . ASP A 1 98 ? 22.132 2.949 -28.764 1.00 84.31 98 ASP A CA 1
ATOM 797 C C . ASP A 1 98 ? 21.081 3.832 -29.448 1.00 84.31 98 ASP A C 1
ATOM 799 O O . ASP A 1 98 ? 21.371 4.960 -29.842 1.00 84.31 98 ASP A O 1
ATOM 803 N N . ALA A 1 99 ? 19.850 3.332 -29.581 1.00 89.56 99 ALA A N 1
ATOM 804 C CA . ALA A 1 99 ? 18.784 3.967 -30.356 1.00 89.56 99 ALA A CA 1
ATOM 805 C C . ALA A 1 99 ? 17.676 4.605 -29.501 1.00 89.56 99 ALA A C 1
ATOM 807 O O . ALA A 1 99 ? 16.958 5.491 -29.980 1.00 89.56 99 ALA A O 1
ATOM 808 N N . LEU A 1 100 ? 17.499 4.149 -28.258 1.00 91.81 100 LEU A N 1
ATOM 809 C CA . LEU A 1 100 ? 16.468 4.610 -27.335 1.00 91.81 100 LEU A CA 1
ATOM 810 C C . LEU A 1 100 ? 17.084 5.325 -26.137 1.00 91.81 100 LEU A C 1
ATOM 812 O O . LEU A 1 100 ? 17.990 4.823 -25.480 1.00 91.81 100 LEU A O 1
ATOM 816 N N . SER A 1 101 ? 16.520 6.481 -25.788 1.00 90.94 101 SER A N 1
ATOM 817 C CA . SER A 1 101 ? 16.856 7.140 -24.527 1.00 90.94 101 SER A CA 1
ATOM 818 C C . SER A 1 101 ? 16.327 6.335 -23.327 1.00 90.94 101 SER A C 1
ATOM 820 O O . SER A 1 101 ? 15.283 5.679 -23.446 1.00 90.94 101 SER A O 1
ATOM 822 N N . PRO A 1 102 ? 16.950 6.439 -22.135 1.00 88.38 102 PRO A N 1
ATOM 823 C CA . PRO A 1 102 ? 16.459 5.774 -20.924 1.00 88.38 102 PRO A CA 1
ATOM 824 C C . PRO A 1 102 ? 14.986 6.071 -20.619 1.00 88.38 102 PRO A C 1
ATOM 826 O O . PRO A 1 102 ? 14.226 5.175 -20.266 1.00 88.38 102 PRO A O 1
ATOM 829 N N . LYS A 1 103 ? 14.546 7.314 -20.854 1.00 90.38 103 LYS A N 1
ATOM 830 C CA . LYS A 1 103 ? 13.149 7.735 -20.686 1.00 90.38 103 LYS A CA 1
ATOM 831 C C . LYS A 1 103 ? 12.194 7.023 -21.651 1.00 90.38 103 LYS A C 1
ATOM 833 O O . LYS A 1 103 ? 11.030 6.801 -21.318 1.00 90.38 103 LYS A O 1
ATOM 838 N N . ARG A 1 104 ? 12.650 6.675 -22.862 1.00 94.25 104 ARG A N 1
ATOM 839 C CA . ARG A 1 104 ? 11.826 5.906 -23.799 1.00 94.25 104 ARG A CA 1
ATOM 840 C C . ARG A 1 104 ? 11.719 4.448 -23.370 1.00 94.25 104 ARG A C 1
ATOM 842 O O . ARG A 1 104 ? 10.607 3.932 -23.385 1.00 94.25 104 ARG A O 1
ATOM 849 N N . VAL A 1 105 ? 12.822 3.829 -22.945 1.00 93.06 105 VAL A N 1
ATOM 850 C CA . VAL A 1 105 ? 12.801 2.467 -22.383 1.00 93.06 105 VAL A CA 1
ATOM 851 C C . VAL A 1 105 ? 11.870 2.410 -21.174 1.00 93.06 105 VAL A C 1
ATOM 853 O O . VAL A 1 105 ? 10.975 1.573 -21.141 1.00 93.06 105 VAL A O 1
ATOM 856 N N . GLN A 1 106 ? 11.998 3.366 -20.249 1.00 93.44 106 GLN A N 1
ATOM 857 C CA . GLN A 1 106 ? 11.091 3.538 -19.115 1.00 93.44 106 GLN A CA 1
ATOM 858 C C . GLN A 1 106 ? 9.627 3.520 -19.542 1.00 93.44 106 GLN A C 1
ATOM 860 O O . GLN A 1 106 ? 8.845 2.716 -19.045 1.00 93.44 106 GLN A O 1
ATOM 865 N N . LYS A 1 107 ? 9.255 4.379 -20.496 1.00 95.25 107 LYS A N 1
ATOM 866 C CA . LYS A 1 107 ? 7.869 4.483 -20.956 1.00 95.25 107 LYS A CA 1
ATOM 867 C C . LYS A 1 107 ? 7.344 3.165 -21.532 1.00 95.25 107 LYS A C 1
ATOM 869 O O . LYS A 1 107 ? 6.174 2.851 -21.329 1.00 95.25 107 LYS A O 1
ATOM 874 N N . GLU A 1 108 ? 8.177 2.409 -22.246 1.00 97.06 108 GLU A N 1
ATOM 875 C CA . GLU A 1 108 ? 7.782 1.098 -22.777 1.00 97.06 108 GLU A CA 1
ATOM 876 C C . GLU A 1 108 ? 7.624 0.051 -21.670 1.00 97.06 108 GLU A C 1
ATOM 878 O O . GLU A 1 108 ? 6.638 -0.682 -21.680 1.00 97.06 108 GLU A O 1
ATOM 883 N N . VAL A 1 109 ? 8.526 0.015 -20.684 1.00 96.62 109 VAL A N 1
ATOM 884 C CA . VAL A 1 109 ? 8.424 -0.896 -19.529 1.00 96.62 109 VAL A CA 1
ATOM 885 C C . VAL A 1 109 ? 7.178 -0.593 -18.692 1.00 96.62 109 VAL A C 1
ATOM 887 O O . VAL A 1 109 ? 6.433 -1.511 -18.348 1.00 96.62 109 VAL A O 1
ATOM 890 N N . GLU A 1 110 ? 6.919 0.681 -18.386 1.00 96.62 110 GLU A N 1
ATOM 891 C CA . GLU A 1 110 ? 5.726 1.109 -17.642 1.00 96.62 110 GLU A CA 1
ATOM 892 C C . GLU A 1 110 ? 4.450 0.714 -18.392 1.00 96.62 110 GLU A C 1
ATOM 894 O O . GLU A 1 110 ? 3.566 0.064 -17.833 1.00 96.62 110 GLU A O 1
ATOM 899 N N . LYS A 1 111 ? 4.376 1.046 -19.688 1.00 98.00 111 LYS A N 1
ATOM 900 C CA . LYS A 1 111 ? 3.231 0.708 -20.537 1.00 98.00 111 LYS A CA 1
ATOM 901 C C . LYS A 1 111 ? 3.001 -0.802 -20.587 1.00 98.00 111 LYS A C 1
ATOM 903 O O . LYS A 1 111 ? 1.873 -1.250 -20.404 1.00 98.00 111 LYS A O 1
ATOM 908 N N . PHE A 1 112 ? 4.062 -1.577 -20.800 1.00 98.38 112 PHE A N 1
ATOM 909 C CA . PHE A 1 112 ? 3.996 -3.034 -20.819 1.00 98.38 112 PHE A CA 1
ATOM 910 C C . PHE A 1 112 ? 3.479 -3.593 -19.490 1.00 98.38 112 PHE A C 1
ATOM 912 O O . PHE A 1 112 ? 2.567 -4.417 -19.477 1.00 98.38 112 PHE A O 1
ATOM 919 N N . THR A 1 113 ? 3.998 -3.089 -18.368 1.00 98.31 113 THR A N 1
ATOM 920 C CA . THR A 1 113 ? 3.565 -3.503 -17.028 1.00 98.31 113 THR A CA 1
ATOM 921 C C . THR A 1 113 ? 2.080 -3.207 -16.815 1.00 98.31 113 THR A C 1
ATOM 923 O O . THR A 1 113 ? 1.339 -4.095 -16.408 1.00 98.31 113 THR A O 1
ATOM 926 N N . TYR A 1 114 ? 1.605 -2.006 -17.156 1.00 97.88 114 TYR A N 1
ATOM 927 C CA . TYR A 1 114 ? 0.188 -1.642 -17.015 1.00 97.88 114 TYR A CA 1
ATOM 928 C C . TYR A 1 114 ? -0.752 -2.439 -17.924 1.00 97.88 114 TYR A C 1
ATOM 930 O O . TYR A 1 114 ? -1.916 -2.658 -17.579 1.00 97.88 114 TYR A O 1
ATOM 938 N N . GLU A 1 115 ? -0.277 -2.869 -19.092 1.00 98.12 115 GLU A N 1
ATOM 939 C CA . GLU A 1 115 ? -1.051 -3.736 -19.977 1.00 98.12 115 GLU A CA 1
ATOM 940 C C . GLU A 1 115 ? -1.223 -5.136 -19.385 1.00 98.12 115 GLU A C 1
ATOM 942 O O . GLU A 1 115 ? -2.343 -5.659 -19.418 1.00 98.12 115 GLU A O 1
ATOM 947 N N . LYS A 1 116 ? -0.138 -5.706 -18.840 1.00 98.19 116 LYS A N 1
ATOM 948 C CA . LYS A 1 116 ? -0.071 -7.078 -18.317 1.00 98.19 116 LYS A CA 1
ATOM 949 C C . LYS A 1 116 ? -0.610 -7.242 -16.894 1.00 98.19 116 LYS A C 1
ATOM 951 O O . LYS A 1 116 ? -1.091 -8.320 -16.564 1.00 98.19 116 LYS A O 1
ATOM 956 N N . VAL A 1 117 ? -0.539 -6.193 -16.078 1.00 98.44 117 VAL A N 1
ATOM 957 C CA . VAL A 1 117 ? -0.975 -6.180 -14.676 1.00 98.44 117 VAL A CA 1
ATOM 958 C C . VAL A 1 117 ? -2.115 -5.178 -14.541 1.00 98.44 117 VAL A C 1
ATOM 960 O O . VAL A 1 117 ? -1.898 -3.960 -14.539 1.00 98.44 117 VAL A O 1
ATOM 963 N N . LYS A 1 118 ? -3.358 -5.662 -14.480 1.00 98.38 118 LYS A N 1
ATOM 964 C CA . LYS A 1 118 ? -4.534 -4.793 -14.328 1.00 98.38 118 LYS A CA 1
ATOM 965 C C . LYS A 1 118 ? -4.569 -4.196 -12.929 1.00 98.38 118 LYS A C 1
ATOM 967 O O . LYS A 1 118 ? -4.122 -4.826 -11.984 1.00 98.38 118 LYS A O 1
ATOM 972 N N . TYR A 1 119 ? -5.038 -2.953 -12.833 1.00 98.06 119 TYR A N 1
ATOM 973 C CA . TYR A 1 119 ? -5.113 -2.286 -11.541 1.00 98.06 119 TYR A CA 1
ATOM 974 C C . TYR A 1 119 ? -6.311 -2.833 -10.786 1.00 98.06 119 TYR A C 1
ATOM 976 O O . TYR A 1 119 ? -7.426 -2.769 -11.307 1.00 98.06 119 TYR A O 1
ATOM 984 N N . ASP A 1 120 ? -6.075 -3.340 -9.590 1.00 98.00 120 ASP A N 1
ATOM 985 C CA . ASP A 1 120 ? -7.116 -3.673 -8.632 1.00 98.00 120 ASP A CA 1
ATOM 986 C C . ASP A 1 120 ? -6.534 -3.533 -7.229 1.00 98.00 120 ASP A C 1
ATOM 988 O O . ASP A 1 120 ? -5.327 -3.640 -7.058 1.00 98.00 120 ASP A O 1
ATOM 992 N N . TRP A 1 121 ? -7.376 -3.260 -6.245 1.00 97.44 121 TRP A N 1
ATOM 993 C CA . TRP A 1 121 ? -6.926 -3.032 -4.878 1.00 97.44 121 TRP A CA 1
ATOM 994 C C . TRP A 1 121 ? -6.700 -4.336 -4.120 1.00 97.44 121 TRP A C 1
ATOM 996 O O . TRP A 1 121 ? -7.418 -5.318 -4.328 1.00 97.44 121 TRP A O 1
ATOM 1006 N N . ASP A 1 122 ? -5.810 -4.310 -3.132 1.00 97.88 122 ASP A N 1
ATOM 1007 C CA . ASP A 1 122 ? -5.488 -5.493 -2.332 1.00 97.88 122 ASP A CA 1
ATOM 1008 C C . ASP A 1 122 ? -6.685 -6.065 -1.581 1.00 97.88 122 ASP A C 1
ATOM 1010 O O . ASP A 1 122 ? -6.806 -7.277 -1.424 1.00 97.88 122 ASP A O 1
ATOM 1014 N N . TRP A 1 123 ? -7.663 -5.253 -1.183 1.00 97.31 123 TRP A N 1
ATOM 1015 C CA . TRP A 1 123 ? -8.854 -5.805 -0.532 1.00 97.31 123 TRP A CA 1
ATOM 1016 C C . TRP A 1 123 ? -9.749 -6.604 -1.488 1.00 97.31 123 TRP A C 1
ATOM 1018 O O . TRP A 1 123 ? -10.562 -7.393 -1.004 1.00 97.31 123 TRP A O 1
ATOM 1028 N N . ASN A 1 124 ? -9.602 -6.423 -2.805 1.00 97.19 124 ASN A N 1
ATOM 1029 C CA . ASN A 1 124 ? -10.276 -7.218 -3.832 1.00 97.19 124 ASN A CA 1
ATOM 1030 C C . ASN A 1 124 ? -9.450 -8.454 -4.216 1.00 97.19 124 ASN A C 1
ATOM 1032 O O . ASN A 1 124 ? -10.012 -9.540 -4.341 1.00 97.19 124 ASN A O 1
ATOM 1036 N N . VAL A 1 125 ? -8.131 -8.298 -4.379 1.00 97.69 125 VAL A N 1
ATOM 1037 C CA . VAL A 1 125 ? -7.230 -9.376 -4.832 1.00 97.69 125 VAL A CA 1
ATOM 1038 C C . VAL A 1 125 ? -6.842 -10.309 -3.684 1.00 97.69 125 VAL A C 1
ATOM 1040 O O . VAL A 1 125 ? -6.897 -11.532 -3.796 1.00 97.69 125 VAL A O 1
ATOM 1043 N N . TRP A 1 126 ? -6.463 -9.716 -2.561 1.00 97.94 126 TRP A N 1
ATOM 1044 C CA . TRP A 1 126 ? -5.790 -10.347 -1.431 1.00 97.94 126 TRP A CA 1
ATOM 1045 C C . TRP A 1 126 ? -6.670 -10.417 -0.180 1.00 97.94 126 TRP A C 1
ATOM 1047 O O . TRP A 1 126 ? -6.372 -11.179 0.737 1.00 97.94 126 TRP A O 1
ATOM 1057 N N . GLY A 1 127 ? -7.762 -9.649 -0.132 1.00 97.50 127 GLY A N 1
ATOM 1058 C CA . GLY A 1 127 ? -8.685 -9.581 1.000 1.00 97.50 127 GLY A CA 1
ATOM 1059 C C . GLY A 1 127 ? -8.176 -8.745 2.182 1.00 97.50 127 GLY A C 1
ATOM 1060 O O . GLY A 1 127 ? -8.907 -8.593 3.169 1.00 97.50 127 GLY A O 1
ATOM 1061 N N . SER A 1 128 ? -6.979 -8.166 2.088 1.00 97.69 128 SER A N 1
ATOM 1062 C CA . SER A 1 128 ? -6.345 -7.325 3.108 1.00 97.69 128 SER A CA 1
ATOM 1063 C C . SER A 1 128 ? -6.343 -5.843 2.725 1.00 97.69 128 SER A C 1
ATOM 1065 O O . SER A 1 128 ? -6.692 -5.472 1.614 1.00 97.69 128 SER A O 1
ATOM 1067 N N . ALA A 1 129 ? -6.009 -4.975 3.675 1.00 97.06 129 ALA A N 1
ATOM 1068 C CA . ALA A 1 129 ? -5.887 -3.541 3.439 1.00 97.06 129 ALA A CA 1
ATOM 1069 C C . ALA A 1 129 ? -4.680 -3.174 2.571 1.00 97.06 129 ALA A C 1
ATOM 1071 O O . ALA A 1 129 ? -4.736 -2.163 1.883 1.00 97.06 129 ALA A O 1
ATOM 1072 N N . ASP A 1 130 ? -3.634 -3.993 2.639 1.00 97.31 130 ASP A N 1
ATOM 1073 C CA . ASP A 1 130 ? -2.384 -3.876 1.891 1.00 97.31 130 ASP A CA 1
ATOM 1074 C C . ASP A 1 130 ? -1.781 -5.295 1.795 1.00 97.31 130 ASP A C 1
ATOM 1076 O O . ASP A 1 130 ? -1.962 -6.111 2.715 1.00 97.31 130 ASP A O 1
ATOM 1080 N N . TYR A 1 131 ? -1.140 -5.649 0.688 1.00 98.12 131 TYR A N 1
ATOM 1081 C CA . TYR A 1 131 ? -0.346 -6.858 0.528 1.00 98.12 131 TYR A CA 1
ATOM 1082 C C . TYR A 1 131 ? 0.674 -6.723 -0.609 1.00 98.12 131 TYR A C 1
ATOM 1084 O O . TYR A 1 131 ? 0.436 -7.204 -1.704 1.00 98.12 131 TYR A O 1
ATOM 1092 N N . MET A 1 132 ? 1.883 -6.254 -0.291 1.00 97.38 132 MET A N 1
ATOM 1093 C CA . MET A 1 132 ? 3.013 -6.359 -1.232 1.00 97.38 132 MET A CA 1
ATOM 1094 C C . MET A 1 132 ? 3.354 -7.821 -1.619 1.00 97.38 132 MET A C 1
ATOM 1096 O O . MET A 1 132 ? 3.933 -8.541 -0.787 1.00 97.38 132 MET A O 1
ATOM 1100 N N . PRO A 1 133 ? 3.081 -8.277 -2.860 1.00 97.88 133 PRO A N 1
ATOM 1101 C CA . PRO A 1 133 ? 3.300 -9.660 -3.279 1.00 97.88 133 PRO A CA 1
ATOM 1102 C C . PRO A 1 133 ? 4.649 -9.847 -3.985 1.00 97.88 133 PRO A C 1
ATOM 1104 O O . PRO A 1 133 ? 5.243 -8.901 -4.512 1.00 97.88 133 PRO A O 1
ATOM 1107 N N . THR A 1 134 ? 5.138 -11.089 -4.058 1.00 98.00 134 THR A N 1
ATOM 1108 C CA . THR A 1 134 ? 6.239 -11.427 -4.983 1.00 98.00 134 THR A CA 1
ATOM 1109 C C . THR A 1 134 ? 5.725 -11.705 -6.399 1.00 98.00 134 THR A C 1
ATOM 1111 O O . THR A 1 134 ? 4.524 -11.875 -6.621 1.00 98.00 134 THR A O 1
ATOM 1114 N N . VAL A 1 135 ? 6.624 -11.787 -7.389 1.00 98.12 135 VAL A N 1
ATOM 1115 C CA . VAL A 1 135 ? 6.249 -12.141 -8.772 1.00 98.12 135 VAL A CA 1
ATOM 1116 C C . VAL A 1 135 ? 5.609 -13.525 -8.809 1.00 98.12 135 VAL A C 1
ATOM 1118 O O . VAL A 1 135 ? 4.558 -13.703 -9.425 1.00 98.12 135 VAL A O 1
ATOM 1121 N N . ALA A 1 136 ? 6.202 -14.504 -8.125 1.00 97.12 136 ALA A N 1
ATOM 1122 C CA . ALA A 1 136 ? 5.647 -15.851 -8.046 1.00 97.12 136 ALA A CA 1
ATOM 1123 C C . ALA A 1 136 ? 4.212 -15.868 -7.489 1.00 97.12 136 ALA A C 1
ATOM 1125 O O . ALA A 1 136 ? 3.351 -16.542 -8.062 1.00 97.12 136 ALA A O 1
ATOM 1126 N N . GLU A 1 137 ? 3.948 -15.098 -6.430 1.00 98.06 137 GLU A N 1
ATOM 1127 C CA . GLU A 1 137 ? 2.624 -14.998 -5.806 1.00 98.06 137 GLU A CA 1
ATOM 1128 C C . GLU A 1 137 ? 1.595 -14.329 -6.721 1.00 98.06 137 GLU A C 1
ATOM 1130 O O . GLU A 1 137 ? 0.471 -14.814 -6.820 1.00 98.06 137 GLU A O 1
ATOM 1135 N N . MET A 1 138 ? 1.976 -13.278 -7.451 1.00 98.44 138 MET A N 1
ATOM 1136 C CA . MET A 1 138 ? 1.100 -12.636 -8.440 1.00 98.44 138 MET A CA 1
ATOM 1137 C C . MET A 1 138 ? 0.664 -13.609 -9.543 1.00 98.44 138 MET A C 1
ATOM 1139 O O . MET A 1 138 ? -0.514 -13.685 -9.895 1.00 98.44 138 MET A O 1
ATOM 1143 N N . PHE A 1 139 ? 1.602 -14.396 -10.080 1.00 98.12 139 PHE A N 1
ATOM 1144 C CA . PHE A 1 139 ? 1.277 -15.422 -11.075 1.00 98.12 139 PHE A CA 1
ATOM 1145 C C . PHE A 1 139 ? 0.440 -16.563 -10.485 1.00 98.12 139 PHE A C 1
ATOM 1147 O O . PHE A 1 139 ? -0.396 -17.130 -11.185 1.00 98.12 139 PHE A O 1
ATOM 1154 N N . GLU A 1 140 ? 0.660 -16.928 -9.223 1.00 97.62 140 GLU A N 1
ATOM 1155 C CA . GLU A 1 140 ? -0.169 -17.913 -8.529 1.00 97.62 140 GLU A CA 1
ATOM 1156 C C . GLU A 1 140 ? -1.598 -17.410 -8.314 1.00 97.62 140 GLU A C 1
ATOM 1158 O O . GLU A 1 140 ? -2.541 -18.128 -8.644 1.00 97.62 140 GLU A O 1
ATOM 1163 N N . SER A 1 141 ? -1.758 -16.169 -7.853 1.00 97.69 141 SER A N 1
ATOM 1164 C CA . SER A 1 141 ? -3.055 -15.505 -7.712 1.00 97.69 141 SER A CA 1
ATOM 1165 C C . SER A 1 141 ? -3.811 -15.501 -9.038 1.00 97.69 141 SER A C 1
ATOM 1167 O O . SER A 1 141 ? -4.951 -15.955 -9.095 1.00 97.69 141 SER A O 1
ATOM 1169 N N . ALA A 1 142 ? -3.153 -15.111 -10.134 1.00 98.00 142 ALA A N 1
ATOM 1170 C CA . ALA A 1 142 ? -3.771 -15.097 -11.456 1.00 98.00 142 ALA A CA 1
ATOM 1171 C C . ALA A 1 142 ? -4.236 -16.483 -11.927 1.00 98.00 142 ALA A C 1
ATOM 1173 O O . ALA A 1 142 ? -5.311 -16.587 -12.508 1.00 98.00 142 ALA A O 1
ATOM 1174 N N . ARG A 1 143 ? -3.495 -17.565 -11.635 1.00 97.75 143 ARG A N 1
ATOM 1175 C CA . ARG A 1 143 ? -3.938 -18.940 -11.957 1.00 97.75 143 ARG A CA 1
ATOM 1176 C C . ARG A 1 143 ? -5.225 -19.342 -11.237 1.00 97.75 143 ARG A C 1
ATOM 1178 O O . ARG A 1 143 ? -5.958 -20.183 -11.747 1.00 97.75 143 ARG A O 1
ATOM 1185 N N . ASN A 1 144 ? -5.481 -18.759 -10.070 1.00 97.00 144 ASN A N 1
ATOM 1186 C CA . ASN A 1 144 ? -6.685 -19.016 -9.287 1.00 97.00 144 ASN A CA 1
ATOM 1187 C C . ASN A 1 144 ? -7.863 -18.116 -9.703 1.00 97.00 144 ASN A C 1
ATOM 1189 O O . ASN A 1 144 ? -8.974 -18.303 -9.210 1.00 97.00 144 ASN A O 1
ATOM 1193 N N . GLN A 1 145 ? -7.641 -17.149 -10.599 1.00 96.31 145 GLN A N 1
ATOM 1194 C CA . GLN A 1 145 ? -8.679 -16.258 -11.112 1.00 96.31 145 GLN A CA 1
ATOM 1195 C C . GLN A 1 145 ? -9.284 -16.816 -12.414 1.00 96.31 145 GLN A C 1
ATOM 1197 O O . GLN A 1 145 ? -8.553 -17.368 -13.238 1.00 96.31 145 GLN A O 1
ATOM 1202 N N . PRO A 1 146 ? -10.601 -16.647 -12.656 1.00 96.94 146 PRO A N 1
ATOM 1203 C CA . PRO A 1 146 ? -11.276 -17.240 -13.816 1.00 96.94 146 PRO A CA 1
ATOM 1204 C C . PRO A 1 146 ? -10.715 -16.832 -15.184 1.00 96.94 146 PRO A C 1
ATOM 1206 O O . PRO A 1 146 ? -10.821 -17.593 -16.140 1.00 96.94 146 PRO A O 1
ATOM 1209 N N . ASP A 1 147 ? -10.148 -15.631 -15.295 1.00 97.44 147 ASP A N 1
ATOM 1210 C CA . ASP A 1 147 ? -9.623 -15.086 -16.549 1.00 97.44 147 ASP A CA 1
ATOM 1211 C C . ASP A 1 147 ? -8.094 -15.167 -16.669 1.00 97.44 147 ASP A C 1
ATOM 1213 O O . ASP A 1 147 ? -7.539 -14.748 -17.685 1.00 97.44 147 ASP A O 1
ATOM 1217 N N . GLY A 1 148 ? -7.399 -15.698 -15.657 1.00 97.19 148 GLY A N 1
ATOM 1218 C CA . GLY A 1 148 ? -5.942 -15.819 -15.673 1.00 97.19 148 GLY A CA 1
ATOM 1219 C C . GLY A 1 148 ? -5.188 -14.483 -15.642 1.00 97.19 148 GLY A C 1
ATOM 1220 O O . GLY A 1 148 ? -3.982 -14.461 -15.899 1.00 97.19 148 GLY A O 1
ATOM 1221 N N . VAL A 1 149 ? -5.870 -13.360 -15.391 1.00 98.00 149 VAL A N 1
ATOM 1222 C CA . VAL A 1 149 ? -5.274 -12.020 -15.463 1.00 98.00 149 VAL A CA 1
ATOM 1223 C C . VAL A 1 149 ? -4.646 -11.650 -14.122 1.00 98.00 149 VAL A C 1
ATOM 1225 O O . VAL A 1 149 ? -5.285 -11.743 -13.078 1.00 98.00 149 VAL A O 1
ATOM 1228 N N . ILE A 1 150 ? -3.400 -11.167 -14.149 1.00 98.44 150 ILE A N 1
ATOM 1229 C CA . ILE A 1 150 ? -2.755 -10.607 -12.955 1.00 98.44 150 ILE A CA 1
ATOM 1230 C C . ILE A 1 150 ? -3.395 -9.254 -12.637 1.00 98.44 150 ILE A C 1
ATOM 1232 O O . ILE A 1 150 ? -3.464 -8.365 -13.496 1.00 98.44 150 ILE A O 1
ATOM 1236 N N . ARG A 1 151 ? -3.832 -9.104 -11.388 1.00 98.62 151 ARG A N 1
ATOM 1237 C CA . ARG A 1 151 ? -4.425 -7.893 -10.822 1.00 98.62 151 ARG A CA 1
ATOM 1238 C C . ARG A 1 151 ? -3.623 -7.476 -9.603 1.00 98.62 151 ARG A C 1
ATOM 1240 O O . ARG A 1 151 ? -3.413 -8.319 -8.746 1.00 98.62 151 ARG A O 1
ATOM 1247 N N . GLU A 1 152 ? -3.191 -6.223 -9.562 1.00 98.25 152 GLU A N 1
ATOM 1248 C CA . GLU A 1 152 ? -2.436 -5.646 -8.444 1.00 98.25 152 GLU A CA 1
ATOM 1249 C C . GLU A 1 152 ? -2.578 -4.132 -8.405 1.00 98.25 152 GLU A C 1
ATOM 1251 O O . GLU A 1 152 ? -2.855 -3.500 -9.437 1.00 98.25 152 GLU A O 1
ATOM 1256 N N . ASP A 1 153 ? -2.295 -3.547 -7.244 1.00 97.62 153 ASP A N 1
ATOM 1257 C CA . ASP A 1 153 ? -2.263 -2.105 -7.082 1.00 97.62 153 ASP A CA 1
ATOM 1258 C C . ASP A 1 153 ? -0.896 -1.504 -7.492 1.00 97.62 153 ASP A C 1
ATOM 1260 O O . ASP A 1 153 ? -0.203 -2.001 -8.390 1.00 97.62 153 ASP A O 1
ATOM 1264 N N . CYS A 1 154 ? -0.534 -0.340 -6.954 1.00 96.94 154 CYS A N 1
ATOM 1265 C CA . CYS A 1 154 ? 0.753 0.289 -7.212 1.00 96.94 154 CYS A CA 1
ATOM 1266 C C . CYS A 1 154 ? 1.959 -0.573 -6.805 1.00 96.94 154 CYS A C 1
ATOM 1268 O O . CYS A 1 154 ? 2.981 -0.526 -7.498 1.00 96.94 154 CYS A O 1
ATOM 1270 N N . ASP A 1 155 ? 1.860 -1.363 -5.739 1.00 97.31 155 ASP A N 1
ATOM 1271 C CA . ASP A 1 155 ? 2.989 -2.093 -5.175 1.00 97.31 155 ASP A CA 1
ATOM 1272 C C . ASP A 1 155 ? 3.394 -3.318 -6.006 1.00 97.31 155 ASP A C 1
ATOM 1274 O O . ASP A 1 155 ? 4.553 -3.409 -6.427 1.00 97.31 155 ASP A O 1
ATOM 1278 N N . GLY A 1 156 ? 2.454 -4.185 -6.375 1.00 98.19 156 GLY A N 1
ATOM 1279 C CA . GLY A 1 156 ? 2.673 -5.343 -7.223 1.00 98.19 156 GLY A CA 1
ATOM 1280 C C . GLY A 1 156 ? 3.102 -4.912 -8.619 1.00 98.19 156 GLY A C 1
ATOM 1281 O O . GLY A 1 156 ? 4.057 -5.450 -9.183 1.00 98.19 156 GLY A O 1
ATOM 1282 N N . ARG A 1 157 ? 2.517 -3.831 -9.156 1.00 98.50 157 ARG A N 1
ATOM 1283 C CA . ARG A 1 157 ? 2.987 -3.224 -10.413 1.00 98.50 157 ARG A CA 1
ATOM 1284 C C . ARG A 1 157 ? 4.435 -2.744 -10.323 1.00 98.50 157 ARG A C 1
ATOM 1286 O O . ARG A 1 157 ? 5.202 -2.962 -11.264 1.00 98.50 157 ARG A O 1
ATOM 1293 N N . ALA A 1 158 ? 4.833 -2.113 -9.219 1.00 98.31 158 ALA A N 1
ATOM 1294 C CA . ALA A 1 158 ? 6.216 -1.693 -9.011 1.00 98.31 158 ALA A CA 1
ATOM 1295 C C . ALA A 1 158 ? 7.166 -2.894 -8.868 1.00 98.31 158 ALA A C 1
ATOM 1297 O O . ALA A 1 158 ? 8.251 -2.872 -9.452 1.00 98.31 158 ALA A O 1
ATOM 1298 N N . VAL A 1 159 ? 6.759 -3.959 -8.168 1.00 98.44 159 VAL A N 1
ATOM 1299 C CA . VAL A 1 159 ? 7.519 -5.217 -8.058 1.00 98.44 159 VAL A CA 1
ATOM 1300 C C . VAL A 1 159 ? 7.736 -5.851 -9.437 1.00 98.44 159 VAL A C 1
ATOM 1302 O O . VAL A 1 159 ? 8.870 -6.204 -9.783 1.00 98.44 159 VAL A O 1
ATOM 1305 N N . MET A 1 160 ? 6.688 -5.937 -10.262 1.00 98.44 160 MET A N 1
ATOM 1306 C CA . MET A 1 160 ? 6.769 -6.487 -11.622 1.00 98.44 160 MET A CA 1
ATOM 1307 C C . MET A 1 160 ? 7.694 -5.656 -12.510 1.00 98.44 160 MET A C 1
ATOM 1309 O O . MET A 1 160 ? 8.605 -6.204 -13.137 1.00 98.44 160 MET A O 1
ATOM 1313 N N . ALA A 1 161 ? 7.516 -4.331 -12.520 1.00 98.12 161 ALA A N 1
ATOM 1314 C CA . ALA A 1 161 ? 8.360 -3.424 -13.290 1.00 98.12 161 ALA A CA 1
ATOM 1315 C C . ALA A 1 161 ? 9.829 -3.518 -12.851 1.00 98.12 161 ALA A C 1
ATOM 1317 O O . ALA A 1 161 ? 10.711 -3.713 -13.688 1.00 98.12 161 ALA A O 1
ATOM 1318 N N . ALA A 1 162 ? 10.107 -3.458 -11.545 1.00 98.00 162 ALA A N 1
ATOM 1319 C CA . ALA A 1 162 ? 11.465 -3.552 -11.018 1.00 98.00 162 ALA A CA 1
ATOM 1320 C C . ALA A 1 162 ? 12.143 -4.871 -11.417 1.00 98.00 162 ALA A C 1
ATOM 1322 O O . ALA A 1 162 ? 13.325 -4.861 -11.775 1.00 98.00 162 ALA A O 1
ATOM 1323 N N . SER A 1 163 ? 11.401 -5.981 -11.397 1.00 98.12 163 SER A N 1
ATOM 1324 C CA . SER A 1 163 ? 11.914 -7.309 -11.742 1.00 98.12 163 SER A CA 1
ATOM 1325 C C . SER A 1 163 ? 12.213 -7.446 -13.235 1.00 98.12 163 SER A C 1
ATOM 1327 O O . SER A 1 163 ? 13.304 -7.890 -13.597 1.00 98.12 163 SER A O 1
ATOM 1329 N N . LEU A 1 164 ? 11.306 -6.981 -14.103 1.00 97.25 164 LEU A N 1
ATOM 1330 C CA . LEU A 1 164 ? 11.533 -6.918 -15.552 1.00 97.25 164 LEU A CA 1
ATOM 1331 C C . LEU A 1 164 ? 12.745 -6.043 -15.890 1.00 97.25 164 LEU A C 1
ATOM 1333 O O . LEU A 1 164 ? 13.578 -6.419 -16.709 1.00 97.25 164 LEU A O 1
ATOM 1337 N N . MET A 1 165 ? 12.897 -4.903 -15.219 1.00 95.00 165 MET A N 1
ATOM 1338 C CA . MET A 1 165 ? 14.036 -4.009 -15.429 1.00 95.00 165 MET A CA 1
ATOM 1339 C C . MET A 1 165 ? 15.365 -4.660 -15.062 1.00 95.00 165 MET A C 1
ATOM 1341 O O . MET A 1 165 ? 16.317 -4.564 -15.836 1.00 95.00 165 MET A O 1
ATOM 1345 N N . ARG A 1 166 ? 15.433 -5.369 -13.927 1.00 95.62 166 ARG A N 1
ATOM 1346 C CA . ARG A 1 166 ? 16.636 -6.134 -13.561 1.00 95.62 166 ARG A CA 1
ATOM 1347 C C . ARG A 1 166 ? 16.959 -7.212 -14.575 1.00 95.62 166 ARG A C 1
ATOM 1349 O O . ARG A 1 166 ? 18.125 -7.407 -14.899 1.00 95.62 166 ARG A O 1
ATOM 1356 N N . ARG A 1 167 ? 15.933 -7.876 -15.102 1.00 94.62 167 ARG A N 1
ATOM 1357 C CA . ARG A 1 167 ? 16.081 -8.883 -16.152 1.00 94.62 167 ARG A CA 1
ATOM 1358 C C . ARG A 1 167 ? 16.616 -8.288 -17.463 1.00 94.62 167 ARG A C 1
ATOM 1360 O O . ARG A 1 167 ? 17.401 -8.928 -18.151 1.00 94.62 167 ARG A O 1
ATOM 1367 N N . LEU A 1 168 ? 16.273 -7.034 -17.761 1.00 92.50 168 LEU A N 1
ATOM 1368 C CA . LEU A 1 168 ? 16.836 -6.247 -18.867 1.00 92.50 168 LEU A CA 1
ATOM 1369 C C . LEU A 1 168 ? 18.215 -5.624 -18.555 1.00 92.50 168 LEU A C 1
ATOM 1371 O O . LEU A 1 168 ? 18.714 -4.835 -19.351 1.00 92.50 168 LEU A O 1
ATOM 1375 N N . GLY A 1 169 ? 18.822 -5.932 -17.405 1.00 92.75 169 GLY A N 1
ATOM 1376 C CA . GLY A 1 169 ? 20.149 -5.441 -17.020 1.00 92.75 169 GLY A CA 1
ATOM 1377 C C . GLY A 1 169 ? 20.169 -4.083 -16.310 1.00 92.75 169 GLY A C 1
ATOM 1378 O O . GLY A 1 169 ? 21.245 -3.589 -15.976 1.00 92.75 169 GLY A O 1
ATOM 1379 N N . TYR A 1 170 ? 19.014 -3.472 -16.029 1.00 92.56 170 TYR A N 1
ATOM 1380 C CA . TYR A 1 170 ? 18.946 -2.201 -15.305 1.00 92.56 170 TYR A CA 1
ATOM 1381 C C . TYR A 1 170 ? 19.061 -2.408 -13.795 1.00 92.56 170 TYR A C 1
ATOM 1383 O O . TYR A 1 170 ? 18.474 -3.321 -13.214 1.00 92.56 170 TYR A O 1
ATOM 1391 N N . GLN A 1 171 ? 19.749 -1.484 -13.123 1.00 93.94 171 GLN A N 1
ATOM 1392 C CA . GLN A 1 171 ? 19.622 -1.361 -11.675 1.00 93.94 171 GLN A CA 1
ATOM 1393 C C . GLN A 1 171 ? 18.273 -0.725 -11.342 1.00 93.94 171 GLN A C 1
ATOM 1395 O O . GLN A 1 171 ? 17.981 0.384 -11.787 1.00 93.94 171 GLN A O 1
ATOM 1400 N N . SER A 1 172 ? 17.473 -1.411 -10.532 1.00 96.00 172 SER A N 1
ATOM 1401 C CA . SER A 1 172 ? 16.173 -0.934 -10.064 1.00 96.00 172 SER A CA 1
ATOM 1402 C C . SER A 1 172 ? 16.023 -1.180 -8.565 1.00 96.00 172 SER A C 1
ATOM 1404 O O . SER A 1 172 ? 16.567 -2.144 -8.024 1.00 96.00 172 SER A O 1
ATOM 1406 N N . SER A 1 173 ? 15.291 -0.315 -7.874 1.00 97.31 173 SER A N 1
ATOM 1407 C CA . SER A 1 173 ? 14.916 -0.493 -6.469 1.00 97.31 173 SER A CA 1
ATOM 1408 C C . SER A 1 173 ? 13.490 -0.003 -6.251 1.00 97.31 173 SER A C 1
ATOM 1410 O O . SER A 1 173 ? 13.045 0.916 -6.934 1.00 97.31 173 SER A O 1
ATOM 1412 N N . ILE A 1 174 ? 12.790 -0.584 -5.281 1.00 97.88 174 ILE A N 1
ATOM 1413 C CA . ILE A 1 174 ? 11.443 -0.151 -4.898 1.00 97.88 174 ILE A CA 1
ATOM 1414 C C . ILE A 1 174 ? 11.537 1.016 -3.908 1.00 97.88 174 ILE A C 1
ATOM 1416 O O . ILE A 1 174 ? 12.400 1.033 -3.021 1.00 97.88 174 ILE A O 1
ATOM 1420 N N . VAL A 1 175 ? 10.662 2.002 -4.078 1.00 97.25 175 VAL A N 1
ATOM 1421 C CA . VAL A 1 175 ? 10.523 3.187 -3.225 1.00 97.25 175 VAL A CA 1
ATOM 1422 C C . VAL A 1 175 ? 9.043 3.419 -2.945 1.00 97.25 175 VAL A C 1
ATOM 1424 O O . VAL A 1 175 ? 8.207 3.132 -3.795 1.00 97.25 175 VAL A O 1
ATOM 1427 N N . THR A 1 176 ? 8.718 3.947 -1.769 1.00 96.25 176 THR A N 1
ATOM 1428 C CA . THR A 1 176 ? 7.351 4.342 -1.408 1.00 96.25 176 THR A CA 1
ATOM 1429 C C . THR A 1 176 ? 7.330 5.693 -0.701 1.00 96.25 176 THR A C 1
ATOM 1431 O O . THR A 1 176 ? 8.343 6.141 -0.149 1.00 96.25 176 THR A O 1
ATOM 1434 N N . ASP A 1 177 ? 6.168 6.344 -0.741 1.00 94.19 177 ASP A N 1
ATOM 1435 C CA . ASP A 1 177 ? 5.826 7.531 0.044 1.00 94.19 177 ASP A CA 1
ATOM 1436 C C . ASP A 1 177 ? 4.732 7.268 1.096 1.00 94.19 177 ASP A C 1
ATOM 1438 O O . ASP A 1 177 ? 4.186 8.225 1.644 1.00 94.19 177 ASP A O 1
ATOM 1442 N N . LEU A 1 178 ? 4.462 5.985 1.394 1.00 91.94 178 LEU A N 1
ATOM 1443 C CA . LEU A 1 178 ? 3.347 5.441 2.195 1.00 91.94 178 LEU A CA 1
ATOM 1444 C C . LEU A 1 178 ? 1.968 5.450 1.510 1.00 91.94 178 LEU A C 1
ATOM 1446 O O . LEU A 1 178 ? 1.019 4.930 2.087 1.00 91.94 178 LEU A O 1
ATOM 1450 N N . ARG A 1 179 ? 1.829 6.045 0.320 1.00 92.06 179 ARG A N 1
ATOM 1451 C CA . ARG A 1 179 ? 0.564 6.078 -0.448 1.00 92.06 179 ARG A CA 1
ATOM 1452 C C . ARG A 1 179 ? 0.692 5.403 -1.796 1.00 92.06 179 ARG A C 1
ATOM 1454 O O . ARG A 1 179 ? -0.274 4.856 -2.311 1.00 92.06 179 ARG A O 1
ATOM 1461 N N . HIS A 1 180 ? 1.874 5.531 -2.381 1.00 95.06 180 HIS A N 1
ATOM 1462 C CA . HIS A 1 180 ? 2.212 5.017 -3.688 1.00 95.06 180 HIS A CA 1
ATOM 1463 C C . HIS A 1 180 ? 3.567 4.333 -3.626 1.00 95.06 180 HIS A C 1
ATOM 1465 O O . HIS A 1 180 ? 4.493 4.812 -2.963 1.00 95.06 180 HIS A O 1
ATOM 1471 N N . VAL A 1 181 ? 3.691 3.231 -4.353 1.00 96.81 181 VAL A N 1
ATOM 1472 C CA . VAL A 1 181 ? 4.929 2.472 -4.510 1.00 96.81 181 VAL A CA 1
ATOM 1473 C C . VAL A 1 181 ? 5.377 2.566 -5.963 1.00 96.81 181 VAL A C 1
ATOM 1475 O O . VAL A 1 181 ? 4.577 2.472 -6.892 1.00 96.81 181 VAL A O 1
ATOM 1478 N N . TRP A 1 182 ? 6.670 2.785 -6.176 1.00 97.75 182 TRP A N 1
ATOM 1479 C CA . TRP A 1 182 ? 7.234 2.959 -7.508 1.00 97.75 182 TRP A CA 1
ATOM 1480 C C . TRP A 1 182 ? 8.680 2.466 -7.600 1.00 97.75 182 TRP A C 1
ATOM 1482 O O . TRP A 1 182 ? 9.271 1.994 -6.626 1.00 97.75 182 TRP A O 1
ATOM 1492 N N . VAL A 1 183 ? 9.263 2.567 -8.797 1.00 97.62 183 VAL A N 1
ATOM 1493 C CA . VAL A 1 183 ? 10.617 2.076 -9.088 1.00 97.62 183 VAL A CA 1
ATOM 1494 C C . VAL A 1 183 ? 11.589 3.240 -9.251 1.00 97.62 183 VAL A C 1
ATOM 1496 O O . VAL A 1 183 ? 11.299 4.210 -9.942 1.00 97.62 183 VAL A O 1
ATOM 1499 N N . THR A 1 184 ? 12.769 3.143 -8.643 1.00 96.44 184 THR A N 1
ATOM 1500 C CA . THR A 1 184 ? 13.878 4.087 -8.833 1.00 96.44 184 THR A CA 1
ATOM 1501 C C . THR A 1 184 ? 15.053 3.404 -9.524 1.00 96.44 184 THR A C 1
ATOM 1503 O O . THR A 1 184 ? 15.361 2.242 -9.250 1.00 96.44 184 THR A O 1
ATOM 1506 N N . THR A 1 185 ? 15.726 4.138 -10.404 1.00 94.88 185 THR A N 1
ATOM 1507 C CA . THR A 1 185 ? 16.937 3.722 -11.125 1.00 94.88 185 THR A CA 1
ATOM 1508 C C . THR A 1 185 ? 17.996 4.818 -11.045 1.00 94.88 185 THR A C 1
ATOM 1510 O O . THR A 1 185 ? 17.662 5.959 -10.713 1.00 94.88 185 THR A O 1
ATOM 1513 N N . PRO A 1 186 ? 19.263 4.540 -11.407 1.00 93.56 186 PRO A N 1
ATOM 1514 C CA . PRO A 1 186 ? 20.253 5.597 -11.609 1.00 93.56 186 PRO A CA 1
ATOM 1515 C C . PRO A 1 186 ? 19.810 6.675 -12.614 1.00 93.56 186 PRO A C 1
ATOM 1517 O O . PRO A 1 186 ? 20.248 7.815 -12.514 1.00 93.56 186 PRO A O 1
ATOM 1520 N N . GLN A 1 187 ? 18.936 6.332 -13.566 1.00 90.38 187 GLN A N 1
ATOM 1521 C CA . GLN A 1 187 ? 18.444 7.236 -14.608 1.00 90.38 187 GLN A CA 1
ATOM 1522 C C . GLN A 1 187 ? 17.200 8.042 -14.192 1.00 90.38 187 GLN A C 1
ATOM 1524 O O . GLN A 1 187 ? 16.781 8.928 -14.935 1.00 90.38 187 GLN A O 1
ATOM 1529 N N . GLY A 1 188 ? 16.600 7.753 -13.031 1.00 92.31 188 GLY A N 1
ATOM 1530 C CA . GLY A 1 188 ? 15.447 8.484 -12.502 1.00 92.31 188 GLY A CA 1
ATOM 1531 C C . GLY A 1 188 ? 14.374 7.598 -11.869 1.00 92.31 188 GLY A C 1
ATOM 1532 O O . GLY A 1 188 ? 14.521 6.377 -11.765 1.00 92.31 188 GLY A O 1
ATOM 1533 N N . ASP A 1 189 ? 13.281 8.239 -11.452 1.00 95.00 189 ASP A N 1
ATOM 1534 C CA . ASP A 1 189 ? 12.114 7.598 -10.841 1.00 95.00 189 ASP A CA 1
ATOM 1535 C C . ASP A 1 189 ? 11.011 7.319 -11.871 1.00 95.00 189 ASP A C 1
ATOM 1537 O O . ASP A 1 189 ? 10.717 8.141 -12.743 1.00 95.00 189 ASP A O 1
ATOM 1541 N N . TRP A 1 190 ? 10.462 6.111 -11.811 1.00 94.19 190 TRP A N 1
ATOM 1542 C CA . TRP A 1 190 ? 9.546 5.534 -12.792 1.00 94.19 190 TRP A CA 1
ATOM 1543 C C . TRP A 1 190 ? 8.185 5.272 -12.145 1.00 94.19 190 TRP A C 1
ATOM 1545 O O . TRP A 1 190 ? 8.062 5.376 -10.932 1.00 94.19 190 TRP A O 1
ATOM 1555 N N . MET A 1 191 ? 7.166 4.932 -12.934 1.00 93.81 191 MET A N 1
ATOM 1556 C CA . MET A 1 191 ? 5.823 4.536 -12.478 1.00 93.81 191 MET A CA 1
ATOM 1557 C C . MET A 1 191 ? 5.036 5.649 -11.758 1.00 93.81 191 MET A C 1
ATOM 1559 O O . MET A 1 191 ? 4.313 5.391 -10.798 1.00 93.81 191 MET A O 1
ATOM 1563 N N . GLY A 1 192 ? 5.165 6.900 -12.216 1.00 91.12 192 GLY A N 1
ATOM 1564 C CA . GLY A 1 192 ? 4.445 8.042 -11.633 1.00 91.12 192 GLY A CA 1
ATOM 1565 C C . GLY A 1 192 ? 4.864 8.322 -10.184 1.00 91.12 192 GLY A C 1
ATOM 1566 O O . GLY A 1 192 ? 4.062 8.132 -9.274 1.00 91.12 192 GLY A O 1
ATOM 1567 N N . PRO A 1 193 ? 6.117 8.743 -9.948 1.00 92.19 193 PRO A N 1
ATOM 1568 C CA . PRO A 1 193 ? 6.682 8.796 -8.607 1.00 92.19 193 PRO A CA 1
ATOM 1569 C C . PRO A 1 193 ? 5.993 9.804 -7.687 1.00 92.19 193 PRO A C 1
ATOM 1571 O O . PRO A 1 193 ? 5.601 10.900 -8.102 1.00 92.19 193 PRO A O 1
ATOM 1574 N N . GLY A 1 194 ? 5.929 9.450 -6.401 1.00 88.50 194 GLY A N 1
ATOM 1575 C CA . GLY A 1 194 ? 5.557 10.374 -5.338 1.00 88.50 194 GLY A CA 1
ATOM 1576 C C . GLY A 1 194 ? 6.598 11.482 -5.150 1.00 88.50 194 GLY A C 1
ATOM 1577 O O . GLY A 1 194 ? 7.736 11.405 -5.614 1.00 88.50 194 GLY A O 1
ATOM 1578 N N . ARG A 1 195 ? 6.219 12.549 -4.436 1.00 85.19 195 ARG A N 1
ATOM 1579 C CA . ARG A 1 195 ? 7.101 13.720 -4.244 1.00 85.19 195 ARG A CA 1
ATOM 1580 C C . ARG A 1 195 ? 8.155 13.524 -3.157 1.00 85.19 195 ARG A C 1
ATOM 1582 O O . ARG A 1 195 ? 9.177 14.202 -3.178 1.00 85.19 195 ARG A O 1
ATOM 1589 N N . ARG A 1 196 ? 7.899 12.642 -2.190 1.00 88.75 196 ARG A N 1
ATOM 1590 C CA . ARG A 1 196 ? 8.768 12.398 -1.031 1.00 88.75 196 ARG A CA 1
ATOM 1591 C C . ARG A 1 196 ? 9.047 10.912 -0.921 1.00 88.75 196 ARG A C 1
ATOM 1593 O O . ARG A 1 196 ? 8.119 10.126 -0.984 1.00 88.75 196 ARG A O 1
ATOM 1600 N N . LYS A 1 197 ? 10.303 10.529 -0.728 1.00 93.62 197 LYS A N 1
ATOM 1601 C CA . LYS A 1 197 ? 10.692 9.130 -0.520 1.00 93.62 197 LYS A CA 1
ATOM 1602 C C . LYS A 1 197 ? 10.689 8.872 0.981 1.00 93.62 197 LYS A C 1
ATOM 1604 O O . LYS A 1 197 ? 11.548 9.405 1.672 1.00 93.62 197 LYS A O 1
ATOM 1609 N N . THR A 1 198 ? 9.725 8.115 1.494 1.00 94.06 198 THR A N 1
ATOM 1610 C CA . THR A 1 198 ? 9.689 7.757 2.924 1.00 94.06 198 THR A CA 1
ATOM 1611 C C . THR A 1 198 ? 10.500 6.504 3.184 1.00 94.06 198 THR A C 1
ATOM 1613 O O . THR A 1 198 ? 11.212 6.425 4.181 1.00 94.06 198 THR A O 1
ATOM 1616 N N . MET A 1 199 ? 10.455 5.547 2.260 1.00 96.19 199 MET A N 1
ATOM 1617 C CA . MET A 1 199 ? 11.209 4.309 2.362 1.00 96.19 199 MET A CA 1
ATOM 1618 C C . MET A 1 199 ? 11.797 3.924 1.010 1.00 96.19 199 MET A C 1
ATOM 1620 O O . MET A 1 199 ? 11.146 4.034 -0.029 1.00 96.19 199 MET A O 1
ATOM 1624 N N . ARG A 1 200 ? 13.051 3.470 1.026 1.00 96.00 200 ARG A N 1
ATOM 1625 C CA . ARG A 1 200 ? 13.780 3.004 -0.156 1.00 96.00 200 ARG A CA 1
ATOM 1626 C C . ARG A 1 200 ? 14.416 1.648 0.113 1.00 96.00 200 ARG A C 1
ATOM 1628 O O . ARG A 1 200 ? 15.122 1.484 1.108 1.00 96.00 200 ARG A O 1
ATOM 1635 N N . SER A 1 201 ? 14.242 0.721 -0.825 1.00 94.12 201 SER A N 1
ATOM 1636 C CA . SER A 1 201 ? 14.962 -0.551 -0.833 1.00 94.12 201 SER A CA 1
ATOM 1637 C C . SER A 1 201 ? 16.460 -0.333 -1.039 1.00 94.12 201 SER A C 1
ATOM 1639 O O . SER A 1 201 ? 16.875 0.421 -1.927 1.00 94.12 201 SER A O 1
ATOM 1641 N N . THR A 1 202 ? 17.283 -1.011 -0.245 1.00 93.19 202 THR A N 1
ATOM 1642 C CA . THR A 1 202 ? 18.730 -1.105 -0.457 1.00 93.19 202 THR A CA 1
ATOM 1643 C C . THR A 1 202 ? 19.184 -2.552 -0.309 1.00 93.19 202 THR A C 1
ATOM 1645 O O . THR A 1 202 ? 18.479 -3.378 0.263 1.00 93.19 202 THR A O 1
ATOM 1648 N N . LYS A 1 203 ? 20.408 -2.863 -0.753 1.00 89.38 203 LYS A N 1
ATOM 1649 C CA . LYS A 1 203 ? 20.990 -4.207 -0.588 1.00 89.38 203 LYS A CA 1
ATOM 1650 C C . LYS A 1 203 ? 21.042 -4.675 0.876 1.00 89.38 203 LYS A C 1
ATOM 1652 O O . LYS A 1 203 ? 20.991 -5.872 1.126 1.00 89.38 203 LYS A O 1
ATOM 1657 N N . ALA A 1 204 ? 21.138 -3.745 1.830 1.00 92.12 204 ALA A N 1
ATOM 1658 C CA . ALA A 1 204 ? 21.177 -4.037 3.265 1.00 92.12 204 ALA A CA 1
ATOM 1659 C C . ALA A 1 204 ? 19.781 -4.102 3.921 1.00 92.12 204 ALA A C 1
ATOM 1661 O O . ALA A 1 204 ? 19.688 -4.262 5.134 1.00 92.12 204 ALA A O 1
ATOM 1662 N N . GLY A 1 205 ? 18.704 -3.958 3.142 1.00 93.69 205 GLY A N 1
ATOM 1663 C CA . GLY A 1 205 ? 17.333 -3.819 3.628 1.00 93.69 205 GLY A CA 1
ATOM 1664 C C . GLY A 1 205 ? 16.760 -2.426 3.374 1.00 93.69 205 GLY A C 1
ATOM 1665 O O . GLY A 1 205 ? 17.351 -1.595 2.674 1.00 93.69 205 GLY A O 1
ATOM 1666 N N . ASN A 1 206 ? 15.584 -2.167 3.934 1.00 96.69 206 ASN A N 1
ATOM 1667 C CA . ASN A 1 206 ? 14.874 -0.912 3.724 1.00 96.69 206 ASN A CA 1
ATOM 1668 C C . ASN A 1 206 ? 15.501 0.229 4.544 1.00 96.69 206 ASN A C 1
ATOM 1670 O O . ASN A 1 206 ? 15.760 0.086 5.737 1.00 96.69 206 ASN A O 1
ATOM 1674 N N . LYS A 1 207 ? 15.733 1.383 3.907 1.00 96.81 207 LYS A N 1
ATOM 1675 C CA . LYS A 1 207 ? 16.095 2.634 4.588 1.00 96.81 207 LYS A CA 1
ATOM 1676 C C . LYS A 1 207 ? 14.867 3.525 4.700 1.00 96.81 207 LYS A C 1
ATOM 1678 O O . LYS A 1 207 ? 14.223 3.793 3.687 1.00 96.81 207 LYS A O 1
ATOM 1683 N N . VAL A 1 208 ? 14.585 3.994 5.913 1.00 96.69 208 VAL A N 1
ATOM 1684 C CA . VAL A 1 208 ? 13.445 4.862 6.229 1.00 96.69 208 VAL A CA 1
ATOM 1685 C C . VAL A 1 208 ? 13.939 6.280 6.496 1.00 96.69 208 VAL A C 1
ATOM 1687 O O . VAL A 1 208 ? 14.821 6.489 7.327 1.00 96.69 208 VAL A O 1
ATOM 1690 N N . ASP A 1 209 ? 13.360 7.255 5.804 1.00 96.06 209 ASP A N 1
ATOM 1691 C CA . ASP A 1 209 ? 13.453 8.666 6.163 1.00 96.06 209 ASP A CA 1
ATOM 1692 C C . ASP A 1 209 ? 12.327 8.984 7.154 1.00 96.06 209 ASP A C 1
ATOM 1694 O O . ASP A 1 209 ? 11.176 9.213 6.770 1.00 96.06 209 ASP A O 1
ATOM 1698 N N . TYR A 1 210 ? 12.650 8.962 8.447 1.00 94.25 210 TYR A N 1
ATOM 1699 C CA . TYR A 1 210 ? 11.675 9.152 9.523 1.00 94.25 210 TYR A CA 1
ATOM 1700 C C . TYR A 1 210 ? 11.005 10.532 9.496 1.00 94.25 210 TYR A C 1
ATOM 1702 O O . TYR A 1 210 ? 9.812 10.626 9.780 1.00 94.25 210 TYR A O 1
ATOM 1710 N N . LEU A 1 211 ? 11.724 11.593 9.115 1.00 92.00 211 LEU A N 1
ATOM 1711 C CA . LEU A 1 211 ? 11.162 12.948 9.057 1.00 92.00 211 LEU A CA 1
ATOM 1712 C C . LEU A 1 211 ? 10.144 13.063 7.917 1.00 92.00 211 LEU A C 1
ATOM 1714 O O . LEU A 1 211 ? 9.022 13.549 8.111 1.00 92.00 211 LEU A O 1
ATOM 1718 N N . SER A 1 212 ? 10.501 12.553 6.736 1.00 90.06 212 SER A N 1
ATOM 1719 C CA . SER A 1 212 ? 9.565 12.465 5.612 1.00 90.06 212 SER A CA 1
ATOM 1720 C C . SER A 1 212 ? 8.380 11.554 5.942 1.00 90.06 212 SER A C 1
ATOM 1722 O O . SER A 1 212 ? 7.248 11.884 5.605 1.00 90.06 212 SER A O 1
ATOM 1724 N N . THR A 1 213 ? 8.613 10.447 6.651 1.00 90.62 213 THR A N 1
ATOM 1725 C CA . THR A 1 213 ? 7.566 9.501 7.069 1.00 90.62 213 THR A CA 1
ATOM 1726 C C . THR A 1 213 ? 6.545 10.182 7.974 1.00 90.62 213 THR A C 1
ATOM 1728 O O . THR A 1 213 ? 5.369 10.223 7.625 1.00 90.62 213 THR A O 1
ATOM 1731 N N . ILE A 1 214 ? 6.984 10.788 9.084 1.00 89.00 214 ILE A N 1
ATOM 1732 C CA . ILE A 1 214 ? 6.097 11.437 10.062 1.00 89.00 214 ILE A CA 1
ATOM 1733 C C . ILE A 1 214 ? 5.276 12.550 9.405 1.00 89.00 214 ILE A C 1
ATOM 1735 O O . ILE A 1 214 ? 4.064 12.627 9.602 1.00 89.00 214 ILE A O 1
ATOM 1739 N N . SER A 1 215 ? 5.912 13.382 8.576 1.00 85.19 215 SER A N 1
ATOM 1740 C CA . SER A 1 215 ? 5.214 14.478 7.891 1.00 85.19 215 SER A CA 1
ATOM 1741 C C . SER A 1 215 ? 4.200 14.011 6.839 1.00 85.19 215 SER A C 1
ATOM 1743 O O . SER A 1 215 ? 3.285 14.768 6.516 1.00 85.19 215 SER A O 1
ATOM 1745 N N . ASN A 1 216 ? 4.315 12.778 6.334 1.00 86.06 216 ASN A N 1
ATOM 1746 C CA . ASN A 1 216 ? 3.368 12.206 5.378 1.00 86.06 216 ASN A CA 1
ATOM 1747 C C . ASN A 1 216 ? 2.236 11.408 6.036 1.00 86.06 216 ASN A C 1
ATOM 1749 O O . ASN A 1 216 ? 1.263 11.116 5.340 1.00 86.06 216 ASN A O 1
ATOM 1753 N N . ILE A 1 217 ? 2.305 11.080 7.334 1.00 85.94 217 ILE A N 1
ATOM 1754 C CA . ILE A 1 217 ? 1.277 10.275 8.026 1.00 85.94 217 ILE A CA 1
ATOM 1755 C C . ILE A 1 217 ? -0.147 10.807 7.790 1.00 85.94 217 ILE A C 1
ATOM 1757 O O . ILE A 1 217 ? -0.981 10.016 7.359 1.00 85.94 217 ILE A O 1
ATOM 1761 N N . PRO A 1 218 ? -0.465 12.104 7.984 1.00 84.19 218 PRO A N 1
ATOM 1762 C CA . PRO A 1 218 ? -1.847 12.585 7.868 1.00 84.19 218 PRO A CA 1
ATOM 1763 C C . PRO A 1 218 ? -2.415 12.413 6.458 1.00 84.19 218 PRO A C 1
ATOM 1765 O O . PRO A 1 218 ? -3.543 11.959 6.273 1.00 84.19 218 PRO A O 1
ATOM 1768 N N . VAL A 1 219 ? -1.604 12.737 5.448 1.00 83.69 219 VAL A N 1
ATOM 1769 C CA . VAL A 1 219 ? -1.992 12.603 4.040 1.00 83.69 219 VAL A CA 1
ATOM 1770 C C . VAL A 1 219 ? -2.097 11.131 3.647 1.00 83.69 219 VAL A C 1
ATOM 1772 O O . VAL A 1 219 ? -2.987 10.768 2.884 1.00 83.69 219 VAL A O 1
ATOM 1775 N N . SER A 1 220 ? -1.218 10.280 4.177 1.00 88.12 220 SER A N 1
ATOM 1776 C CA . SER A 1 220 ? -1.216 8.845 3.879 1.00 88.12 220 SER A CA 1
ATOM 1777 C C . SER A 1 220 ? -2.389 8.125 4.523 1.00 88.12 220 SER A C 1
ATOM 1779 O O . SER A 1 220 ? -3.054 7.330 3.869 1.00 88.12 220 SER A O 1
ATOM 1781 N N . LEU A 1 221 ? -2.713 8.487 5.763 1.00 88.50 221 LEU A N 1
ATOM 1782 C CA . LEU A 1 221 ? -3.888 7.995 6.467 1.00 88.50 221 LEU A CA 1
ATOM 1783 C C . LEU A 1 221 ? -5.177 8.400 5.748 1.00 88.50 221 LEU A C 1
ATOM 1785 O O . LEU A 1 221 ? -6.033 7.556 5.518 1.00 88.50 221 LEU A O 1
ATOM 1789 N N . SER A 1 222 ? -5.307 9.670 5.353 1.00 87.88 222 SER A N 1
ATOM 1790 C CA . SER A 1 222 ? -6.480 10.132 4.600 1.00 87.88 222 SER A CA 1
ATOM 1791 C C . SER A 1 222 ? -6.591 9.463 3.234 1.00 87.88 222 SER A C 1
ATOM 1793 O O . SER A 1 222 ? -7.700 9.126 2.828 1.00 87.88 222 SER A O 1
ATOM 1795 N N . TYR A 1 223 ? -5.464 9.221 2.556 1.00 89.62 223 TYR A N 1
ATOM 1796 C CA . TYR A 1 223 ? -5.462 8.452 1.317 1.00 89.62 223 TYR A CA 1
ATOM 1797 C C . TYR A 1 223 ? -5.996 7.038 1.539 1.00 89.62 223 TYR A C 1
ATOM 1799 O O . TYR A 1 223 ? -6.978 6.670 0.901 1.00 89.62 223 TYR A O 1
ATOM 1807 N N . GLY A 1 224 ? -5.414 6.303 2.495 1.00 91.81 224 GLY A N 1
ATOM 1808 C CA . GLY A 1 224 ? -5.848 4.954 2.854 1.00 91.81 224 GLY A CA 1
ATOM 1809 C C . GLY A 1 224 ? -7.334 4.907 3.203 1.00 91.81 224 GLY A C 1
ATOM 1810 O O . GLY A 1 224 ? -8.073 4.135 2.606 1.00 91.81 224 GLY A O 1
ATOM 1811 N N . VAL A 1 225 ? -7.799 5.805 4.077 1.00 93.25 225 VAL A N 1
ATOM 1812 C CA . VAL A 1 225 ? -9.214 5.899 4.473 1.00 93.25 225 VAL A CA 1
ATOM 1813 C C . VAL A 1 225 ? -10.133 6.167 3.275 1.00 93.25 225 VAL A C 1
ATOM 1815 O O . VAL A 1 225 ? -11.199 5.583 3.116 1.00 93.25 225 VAL A O 1
ATOM 1818 N N . ALA A 1 226 ? -9.745 7.051 2.363 1.00 91.56 226 ALA A N 1
ATOM 1819 C CA . ALA A 1 226 ? -10.634 7.382 1.261 1.00 91.56 226 ALA A CA 1
ATOM 1820 C C . ALA A 1 226 ? -10.780 6.261 0.224 1.00 91.56 226 ALA A C 1
ATOM 1822 O O . ALA A 1 226 ? -11.848 6.142 -0.384 1.00 91.56 226 ALA A O 1
ATOM 1823 N N . VAL A 1 227 ? -9.734 5.458 0.011 1.00 91.00 227 VAL A N 1
ATOM 1824 C CA . VAL A 1 227 ? -9.768 4.361 -0.967 1.00 91.00 227 VAL A CA 1
ATOM 1825 C C . VAL A 1 227 ? -10.296 3.060 -0.362 1.00 91.00 227 VAL A C 1
ATOM 1827 O O . VAL A 1 227 ? -10.960 2.302 -1.065 1.00 91.00 227 VAL A O 1
ATOM 1830 N N . PHE A 1 228 ? -10.095 2.834 0.940 1.00 95.31 228 PHE A N 1
ATOM 1831 C CA . PHE A 1 228 ? -10.490 1.603 1.622 1.00 95.31 228 PHE A CA 1
ATOM 1832 C C . PHE A 1 228 ? -12.026 1.417 1.660 1.00 95.31 228 PHE A C 1
ATOM 1834 O O . PHE A 1 228 ? -12.779 2.405 1.665 1.00 95.31 228 PHE A O 1
ATOM 1841 N N . PRO A 1 229 ? -12.545 0.168 1.682 1.00 96.50 229 PRO A N 1
ATOM 1842 C CA . PRO A 1 229 ? -13.982 -0.083 1.675 1.00 96.50 229 PRO A CA 1
ATOM 1843 C C . PRO A 1 229 ? -14.687 0.515 2.895 1.00 96.50 229 PRO A C 1
ATOM 1845 O O . PRO A 1 229 ? -14.451 0.099 4.029 1.00 96.50 229 PRO A O 1
ATOM 1848 N N . LEU A 1 230 ? -15.633 1.428 2.651 1.00 96.00 230 LEU A N 1
ATOM 1849 C CA . LEU A 1 230 ? -16.345 2.174 3.697 1.00 96.00 230 LEU A CA 1
ATOM 1850 C C . LEU A 1 230 ? -16.944 1.273 4.789 1.00 96.00 230 LEU A C 1
ATOM 1852 O O . LEU A 1 230 ? -16.909 1.611 5.966 1.00 96.00 230 LEU A O 1
ATOM 1856 N N . TRP A 1 231 ? -17.488 0.109 4.426 1.00 97.56 231 TRP A N 1
ATOM 1857 C CA . TRP A 1 231 ? -18.096 -0.799 5.401 1.00 97.56 231 TRP A CA 1
ATOM 1858 C C . TRP A 1 231 ? -17.080 -1.349 6.417 1.00 97.56 231 TRP A C 1
ATOM 1860 O O . TRP A 1 231 ? -17.426 -1.517 7.585 1.00 97.56 231 TRP A O 1
ATOM 1870 N N . ARG A 1 232 ? -15.823 -1.582 6.008 1.00 97.50 232 ARG A N 1
ATOM 1871 C CA . ARG A 1 232 ? -14.740 -2.006 6.910 1.00 97.50 232 ARG A CA 1
ATOM 1872 C C . ARG A 1 232 ? -14.405 -0.896 7.899 1.00 97.50 232 ARG A C 1
ATOM 1874 O O . ARG A 1 232 ? -14.252 -1.146 9.089 1.00 97.50 232 ARG A O 1
ATOM 1881 N N . GLU A 1 233 ? -14.373 0.342 7.428 1.00 97.50 233 GLU A N 1
ATOM 1882 C CA . GLU A 1 233 ? -14.130 1.513 8.271 1.00 97.50 233 GLU A CA 1
ATOM 1883 C C . GLU A 1 233 ? -15.253 1.746 9.270 1.00 97.50 233 GLU A C 1
ATOM 1885 O O . GLU A 1 233 ? -14.986 1.994 10.442 1.00 97.50 233 GLU A O 1
ATOM 1890 N N . VAL A 1 234 ? -16.507 1.589 8.838 1.00 97.81 234 VAL A N 1
ATOM 1891 C CA . VAL A 1 234 ? -17.672 1.665 9.724 1.00 97.81 234 VAL A CA 1
ATOM 1892 C C . VAL A 1 234 ? -17.546 0.645 10.858 1.00 97.81 234 VAL A C 1
ATOM 1894 O O . VAL A 1 234 ? -17.805 1.003 12.004 1.00 97.81 234 VAL A O 1
ATOM 1897 N N . ILE A 1 235 ? -17.074 -0.581 10.599 1.00 98.31 235 ILE A N 1
ATOM 1898 C CA . ILE A 1 235 ? -16.809 -1.568 11.663 1.00 98.31 235 ILE A CA 1
ATOM 1899 C C . ILE A 1 235 ? -15.772 -1.037 12.665 1.00 98.31 235 ILE A C 1
ATOM 1901 O O . ILE A 1 235 ? -15.992 -1.132 13.877 1.00 98.31 235 ILE A O 1
ATOM 1905 N N . LEU A 1 236 ? -14.667 -0.449 12.193 1.00 98.19 236 LEU A N 1
ATOM 1906 C CA . LEU A 1 236 ? -13.629 0.122 13.062 1.00 98.19 236 LEU A CA 1
ATOM 1907 C C . LEU A 1 236 ? -14.168 1.292 13.895 1.00 98.19 236 LEU A C 1
ATOM 1909 O O . LEU A 1 236 ? -13.996 1.316 15.116 1.00 98.19 236 LEU A O 1
ATOM 1913 N N . THR A 1 237 ? -14.874 2.230 13.263 1.00 98.25 237 THR A N 1
ATOM 1914 C CA . THR A 1 237 ? -15.478 3.392 13.925 1.00 98.25 237 THR A CA 1
ATOM 1915 C C . THR A 1 237 ? -16.510 2.964 14.968 1.00 98.25 237 THR A C 1
ATOM 1917 O O . THR A 1 237 ? -16.448 3.429 16.108 1.00 98.25 237 THR A O 1
ATOM 1920 N N . LEU A 1 238 ? -17.419 2.042 14.628 1.00 98.38 238 LEU A N 1
ATOM 1921 C CA . LEU A 1 238 ? -18.403 1.497 15.568 1.00 98.38 238 LEU A CA 1
ATOM 1922 C C . LEU A 1 238 ? -17.716 0.793 16.742 1.00 98.38 238 LEU A C 1
ATOM 1924 O O . LEU A 1 238 ? -18.122 0.967 17.888 1.00 98.38 238 LEU A O 1
ATOM 1928 N N . THR A 1 239 ? -16.646 0.044 16.482 1.00 98.50 239 THR A N 1
ATOM 1929 C CA . THR A 1 239 ? -15.884 -0.641 17.532 1.00 98.50 239 THR A CA 1
ATOM 1930 C C . THR A 1 239 ? -15.258 0.354 18.503 1.00 98.50 239 THR A C 1
ATOM 1932 O O . THR A 1 239 ? -15.439 0.215 19.712 1.00 98.50 239 THR A O 1
ATOM 1935 N N . ILE A 1 240 ? -14.584 1.396 18.007 1.00 98.31 240 ILE A N 1
ATOM 1936 C CA . ILE A 1 240 ? -14.017 2.464 18.848 1.00 98.31 240 ILE A CA 1
ATOM 1937 C C . ILE A 1 240 ? -15.123 3.147 19.658 1.00 98.31 240 ILE A C 1
ATOM 1939 O O . ILE A 1 240 ? -14.997 3.303 20.876 1.00 98.31 240 ILE A O 1
ATOM 1943 N N . TRP A 1 241 ? -16.235 3.496 19.009 1.00 98.44 241 TRP A N 1
ATOM 1944 C CA . TRP A 1 241 ? -17.376 4.140 19.653 1.00 98.44 241 TRP A CA 1
ATOM 1945 C C . TRP A 1 241 ? -17.941 3.299 20.806 1.00 98.44 241 TRP A C 1
ATOM 1947 O O . TRP A 1 241 ? -18.090 3.795 21.928 1.00 98.44 241 TRP A O 1
ATOM 1957 N N . LEU A 1 242 ? -18.197 2.011 20.570 1.00 98.06 242 LEU A N 1
ATOM 1958 C CA . LEU A 1 242 ? -18.735 1.090 21.572 1.00 98.06 242 LEU A CA 1
ATOM 1959 C C . LEU A 1 242 ? -17.729 0.802 22.691 1.00 98.06 242 LEU A C 1
ATOM 1961 O O . LEU A 1 242 ? -18.100 0.804 23.867 1.00 98.06 242 LEU A O 1
ATOM 1965 N N . LEU A 1 243 ? -16.449 0.609 22.358 1.00 97.75 243 LEU A N 1
ATOM 1966 C CA . LEU A 1 243 ? -15.403 0.368 23.350 1.00 97.75 243 LEU A CA 1
ATOM 1967 C C . LEU A 1 243 ? -15.186 1.580 24.249 1.00 97.75 243 LEU A C 1
ATOM 1969 O O . LEU A 1 243 ? -14.937 1.401 25.440 1.00 97.75 243 LEU A O 1
ATOM 1973 N N . LEU A 1 244 ? -15.286 2.807 23.744 1.00 97.38 244 LEU A N 1
ATOM 1974 C CA . LEU A 1 244 ? -15.170 4.010 24.573 1.00 97.38 244 LEU A CA 1
ATOM 1975 C C . LEU A 1 244 ? -16.435 4.290 25.392 1.00 97.38 244 LEU A C 1
ATOM 1977 O O . LEU A 1 244 ? -16.355 4.907 26.457 1.00 97.38 244 LEU A O 1
ATOM 1981 N N . SER A 1 245 ? -17.571 3.744 24.969 1.00 96.75 245 SER A N 1
ATOM 1982 C CA . SER A 1 245 ? -18.841 3.847 25.679 1.00 96.75 245 SER A CA 1
ATOM 1983 C C . SER A 1 245 ? -18.876 3.014 26.974 1.00 96.75 245 SER A C 1
ATOM 1985 O O . SER A 1 245 ? -18.071 2.107 27.233 1.00 96.75 245 SER A O 1
ATOM 1987 N N . ARG A 1 246 ? -19.794 3.364 27.880 1.00 94.88 246 ARG A N 1
ATOM 1988 C CA . ARG A 1 246 ? -20.017 2.667 29.157 1.00 94.88 246 ARG A CA 1
ATOM 1989 C C . ARG A 1 246 ? -21.513 2.605 29.442 1.00 94.88 246 ARG A C 1
ATOM 1991 O O . ARG A 1 246 ? -22.213 3.584 29.209 1.00 94.88 246 ARG A O 1
ATOM 1998 N N . LEU A 1 247 ? -21.980 1.492 30.006 1.00 93.69 247 LEU A N 1
ATOM 1999 C CA . LEU A 1 247 ? -23.330 1.403 30.568 1.00 93.69 247 LEU A CA 1
ATOM 2000 C C . LEU A 1 247 ? -23.530 2.509 31.620 1.00 93.69 247 LEU A C 1
ATOM 2002 O O . LEU A 1 247 ? -22.653 2.728 32.458 1.00 93.69 247 LEU A O 1
ATOM 2006 N N . GLY A 1 248 ? -24.650 3.227 31.537 1.00 94.06 248 GLY A N 1
ATOM 2007 C CA . GLY A 1 248 ? -24.940 4.404 32.369 1.00 94.06 248 GLY A CA 1
ATOM 2008 C C . GLY A 1 248 ? -24.421 5.735 31.810 1.00 94.06 248 GLY A C 1
ATOM 2009 O O . GLY A 1 248 ? -24.680 6.783 32.395 1.00 94.06 248 GLY A O 1
ATOM 2010 N N . MET A 1 249 ? -23.715 5.733 30.674 1.00 97.00 249 MET A N 1
ATOM 2011 C CA . MET A 1 249 ? -23.431 6.965 29.936 1.00 97.00 249 MET A CA 1
ATOM 2012 C C . MET A 1 249 ? -24.739 7.582 29.433 1.00 97.00 249 MET A C 1
ATOM 2014 O O . MET A 1 249 ? -25.575 6.893 28.852 1.00 97.00 249 MET A O 1
ATOM 2018 N N . GLY A 1 250 ? -24.913 8.890 29.642 1.00 97.31 250 GLY A N 1
ATOM 2019 C CA . GLY A 1 250 ? -26.079 9.607 29.132 1.00 97.31 250 GLY A CA 1
ATOM 2020 C C . GLY A 1 250 ? -26.146 9.541 27.604 1.00 97.31 250 GLY A C 1
ATOM 2021 O O . GLY A 1 250 ? -25.131 9.731 26.930 1.00 97.31 250 GLY A O 1
ATOM 2022 N N . TRP A 1 251 ? -27.345 9.321 27.060 1.00 97.75 251 TRP A N 1
ATOM 2023 C CA . TRP A 1 251 ? -27.559 9.137 25.619 1.00 97.75 251 TRP A CA 1
ATOM 2024 C C . TRP A 1 251 ? -26.973 10.285 24.784 1.00 97.75 251 TRP A C 1
ATOM 2026 O O . TRP A 1 251 ? -26.334 10.039 23.770 1.00 97.75 251 TRP A O 1
ATOM 2036 N N . ARG A 1 252 ? -27.084 11.537 25.247 1.00 97.75 252 ARG A N 1
ATOM 2037 C CA . ARG A 1 252 ? -26.513 12.704 24.552 1.00 97.75 252 ARG A CA 1
ATOM 2038 C C . ARG A 1 252 ? -25.007 12.576 24.334 1.00 97.75 252 ARG A C 1
ATOM 2040 O O . ARG A 1 252 ? -24.533 12.847 23.240 1.00 97.75 252 ARG A O 1
ATOM 2047 N N . ALA A 1 253 ? -24.265 12.142 25.355 1.00 97.50 253 ALA A N 1
ATOM 2048 C CA . ALA A 1 253 ? -22.820 11.964 25.244 1.00 97.50 253 ALA A CA 1
ATOM 2049 C C . ALA A 1 253 ? -22.474 10.799 24.305 1.00 97.50 253 ALA A C 1
ATOM 2051 O O . ALA A 1 253 ? -21.576 10.914 23.474 1.00 97.50 253 ALA A O 1
ATOM 2052 N N . PHE A 1 254 ? -23.234 9.708 24.392 1.00 97.75 254 PHE A N 1
ATOM 2053 C CA . PHE A 1 254 ? -23.086 8.567 23.494 1.00 97.75 254 PHE A CA 1
ATOM 2054 C C . PHE A 1 254 ? -23.270 8.972 22.022 1.00 97.75 254 PHE A C 1
ATOM 2056 O O . PHE A 1 254 ? -22.372 8.749 21.211 1.00 97.75 254 PHE A O 1
ATOM 2063 N N . PHE A 1 255 ? -24.389 9.624 21.688 1.00 98.00 255 PHE A N 1
ATOM 2064 C CA . PHE A 1 255 ? -24.699 10.045 20.320 1.00 98.00 255 PHE A CA 1
ATOM 2065 C C . PHE A 1 255 ? -23.771 11.147 19.811 1.00 98.00 255 PHE A C 1
ATOM 2067 O O . PHE A 1 255 ? -23.318 11.067 18.676 1.00 98.00 255 PHE A O 1
ATOM 2074 N N . PHE A 1 256 ? -23.450 12.150 20.632 1.00 98.06 256 PHE A N 1
ATOM 2075 C CA . PHE A 1 256 ? -22.552 13.229 20.219 1.00 98.06 256 PHE A CA 1
ATOM 2076 C C . PHE A 1 256 ? -21.141 12.712 19.917 1.00 98.06 256 PHE A C 1
ATOM 2078 O O . PHE A 1 256 ? -20.563 13.066 18.893 1.00 98.06 256 PHE A O 1
ATOM 2085 N N . GLY A 1 257 ? -20.609 11.814 20.754 1.00 98.06 257 GLY A N 1
ATOM 2086 C CA . GLY A 1 257 ? -19.321 11.176 20.483 1.00 98.06 257 GLY A CA 1
ATOM 2087 C C . GLY A 1 257 ? -19.343 10.309 19.221 1.00 98.06 257 GLY A C 1
ATOM 2088 O O . GLY A 1 257 ? -18.411 10.370 18.425 1.00 98.06 257 GLY A O 1
ATOM 2089 N N . GLY A 1 258 ? -20.423 9.554 18.991 1.00 98.19 258 GLY A N 1
ATOM 2090 C CA . GLY A 1 258 ? -20.599 8.783 17.756 1.00 98.19 258 GLY A CA 1
ATOM 2091 C C . GLY A 1 258 ? -20.668 9.666 16.507 1.00 98.19 258 GLY A C 1
ATOM 2092 O O . GLY A 1 258 ? -20.001 9.384 15.513 1.00 98.19 258 GLY A O 1
ATOM 2093 N N . LEU A 1 259 ? -21.416 10.772 16.577 1.00 98.25 259 LEU A N 1
ATOM 2094 C CA . LEU A 1 259 ? -21.533 11.745 15.492 1.00 98.25 259 LEU A CA 1
ATOM 2095 C C . LEU A 1 259 ? -20.176 12.369 15.145 1.00 98.25 259 LEU A C 1
ATOM 2097 O O . LEU A 1 259 ? -19.832 12.426 13.968 1.00 98.25 259 LEU A O 1
ATOM 2101 N N . LEU A 1 260 ? -19.393 12.789 16.144 1.00 98.25 260 LEU A N 1
ATOM 2102 C CA . LEU A 1 260 ? -18.060 13.352 15.915 1.00 98.25 260 LEU A CA 1
ATOM 2103 C C . LEU A 1 260 ? -17.092 12.330 15.298 1.00 98.25 260 LEU A C 1
ATOM 2105 O O . LEU A 1 260 ? -16.363 12.682 14.374 1.00 98.25 260 LEU A O 1
ATOM 2109 N N . LEU A 1 261 ? -17.107 11.065 15.746 1.00 98.00 261 LEU A N 1
ATOM 2110 C CA . LEU A 1 261 ? -16.302 10.000 15.126 1.00 98.00 261 LEU A CA 1
ATOM 2111 C C . LEU A 1 261 ? -16.671 9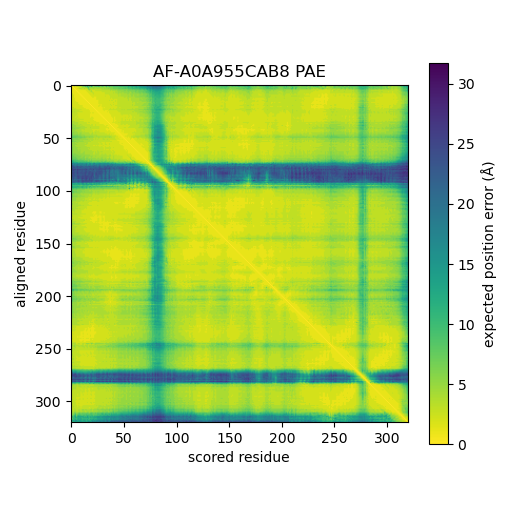.810 13.651 1.00 98.00 261 LEU A C 1
ATOM 2113 O O . LEU A 1 261 ? -15.791 9.726 12.795 1.00 98.00 261 LEU A O 1
ATOM 2117 N N . PHE A 1 262 ? -17.970 9.763 13.349 1.00 97.81 262 PHE A N 1
ATOM 2118 C CA . PHE A 1 262 ? -18.453 9.583 11.984 1.00 97.81 262 PHE A CA 1
ATOM 2119 C C . PHE A 1 262 ? -18.130 10.790 11.093 1.00 97.81 262 PHE A C 1
ATOM 2121 O O . PHE A 1 262 ? -17.668 10.616 9.969 1.00 97.81 262 PHE A O 1
ATOM 2128 N N . GLN A 1 263 ? -18.286 12.016 11.603 1.00 97.56 263 GLN A N 1
ATOM 2129 C CA . GLN A 1 263 ? -17.828 13.226 10.913 1.00 97.56 263 GLN A CA 1
ATOM 2130 C C . GLN A 1 263 ? -16.322 13.175 10.642 1.00 97.56 263 GLN A C 1
ATOM 2132 O O . GLN A 1 263 ? -15.900 13.481 9.529 1.00 97.56 263 GLN A O 1
ATOM 2137 N N . GLY A 1 264 ? -15.524 12.732 11.619 1.00 96.25 264 GLY A N 1
ATOM 2138 C CA . GLY A 1 264 ? -14.085 12.539 11.458 1.00 96.25 264 GLY A CA 1
ATOM 2139 C C . GLY A 1 264 ? -13.741 11.611 10.293 1.00 96.25 264 GLY A C 1
ATOM 2140 O O . GLY A 1 264 ? -12.931 11.969 9.435 1.00 96.25 264 GLY A O 1
ATOM 2141 N N . LEU A 1 265 ? -14.423 10.464 10.209 1.00 96.19 265 LEU A N 1
ATOM 2142 C CA . LEU A 1 265 ? -14.298 9.527 9.092 1.00 96.19 265 LEU A CA 1
ATOM 2143 C C . LEU A 1 265 ? -14.651 10.185 7.747 1.00 96.19 265 LEU A C 1
ATOM 2145 O O . LEU A 1 265 ? -13.870 10.107 6.799 1.00 96.19 265 LEU A O 1
ATOM 2149 N N . LEU A 1 266 ? -15.795 10.870 7.661 1.00 95.19 266 LEU A N 1
ATOM 2150 C CA . LEU A 1 266 ? -16.232 11.527 6.425 1.00 95.19 266 LEU A CA 1
ATOM 2151 C C . LEU A 1 266 ? -15.247 12.610 5.960 1.00 95.19 266 LEU A C 1
ATOM 2153 O O . LEU A 1 266 ? -14.919 12.660 4.775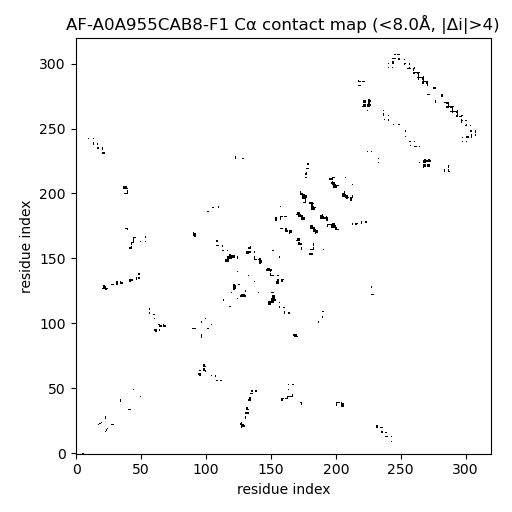 1.00 95.19 266 LEU A O 1
ATOM 2157 N N . PHE A 1 267 ? -14.726 13.436 6.872 1.00 93.88 267 PHE A N 1
ATOM 2158 C CA . PHE A 1 267 ? -13.711 14.445 6.553 1.00 93.88 267 PHE A CA 1
ATOM 2159 C C . PHE A 1 267 ? -12.418 13.822 6.014 1.00 93.88 267 PHE A C 1
ATOM 2161 O O . PHE A 1 267 ? -11.891 14.299 5.007 1.00 93.88 267 PHE A O 1
ATOM 2168 N N . MET A 1 268 ? -11.946 12.721 6.611 1.00 92.12 268 MET A N 1
ATOM 2169 C CA . MET A 1 268 ? -10.777 11.997 6.096 1.00 92.12 268 MET A CA 1
ATOM 2170 C C . MET A 1 268 ? -11.021 11.422 4.693 1.00 92.12 268 MET A C 1
ATOM 2172 O O . MET A 1 268 ? -10.123 11.503 3.853 1.00 92.12 268 MET A O 1
ATOM 2176 N N . ARG A 1 269 ? -12.231 10.919 4.399 1.00 92.44 269 ARG A N 1
ATOM 2177 C CA . ARG A 1 269 ? -12.598 10.419 3.059 1.00 92.44 269 ARG A CA 1
ATOM 2178 C C . ARG A 1 269 ? -12.710 11.526 2.008 1.00 92.44 269 ARG A C 1
ATOM 2180 O O . ARG A 1 269 ? -12.347 11.315 0.851 1.00 92.44 269 ARG A O 1
ATOM 2187 N N . MET A 1 270 ? -13.175 12.719 2.387 1.00 89.06 270 MET A N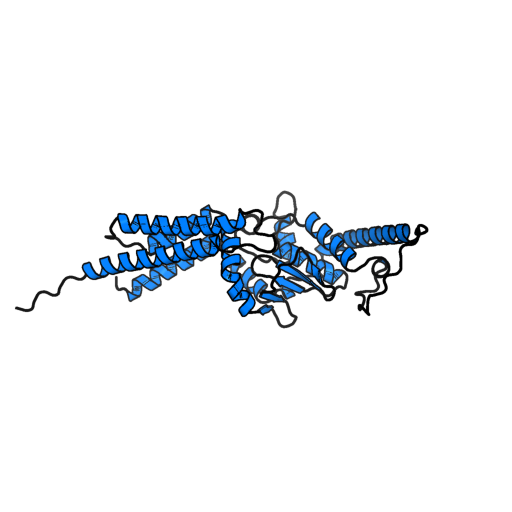 1
ATOM 2188 C CA . MET A 1 270 ? -13.273 13.861 1.465 1.00 89.06 270 MET A CA 1
ATOM 2189 C C . MET A 1 270 ? -11.910 14.316 0.922 1.00 89.06 270 MET A C 1
ATOM 2191 O O . MET A 1 270 ? -11.857 14.875 -0.172 1.00 89.06 270 MET A O 1
ATOM 2195 N N . GLY A 1 271 ? -10.811 14.039 1.635 1.00 77.62 271 GLY A N 1
ATOM 2196 C CA . GLY A 1 271 ? -9.456 14.431 1.230 1.00 77.62 271 GLY A CA 1
ATOM 2197 C C . GLY A 1 271 ? -9.011 13.905 -0.144 1.00 77.62 271 GLY A C 1
ATOM 2198 O O . GLY A 1 271 ? -8.215 14.564 -0.810 1.00 77.62 271 GLY A O 1
ATOM 2199 N N . VAL A 1 272 ? -9.544 12.766 -0.606 1.00 72.00 272 VAL A N 1
ATOM 2200 C CA . VAL A 1 272 ? -9.182 12.171 -1.913 1.00 72.00 272 VAL A CA 1
ATOM 2201 C C . VAL A 1 272 ? -10.209 12.453 -3.004 1.00 72.00 272 VAL A C 1
ATOM 2203 O O . VAL A 1 272 ? -9.830 12.557 -4.169 1.00 72.00 272 VAL A O 1
ATOM 2206 N N . LEU A 1 273 ? -11.486 12.645 -2.647 1.00 65.62 273 LEU A N 1
ATOM 2207 C CA . LEU A 1 273 ? -12.557 12.937 -3.610 1.00 65.62 273 LEU A CA 1
ATOM 2208 C C . LEU A 1 273 ? -12.384 14.284 -4.321 1.00 65.62 273 LEU A C 1
ATOM 2210 O O . LEU A 1 273 ? -13.006 14.503 -5.357 1.00 65.62 273 LEU A O 1
ATOM 2214 N N . ALA A 1 274 ? -11.526 15.171 -3.815 1.00 54.69 274 ALA A N 1
ATOM 2215 C CA . ALA A 1 274 ? -11.067 16.311 -4.589 1.00 54.69 274 ALA A CA 1
ATOM 2216 C C . ALA A 1 274 ? -10.169 15.796 -5.736 1.00 54.69 274 ALA A C 1
ATOM 2218 O O . ALA A 1 274 ? -9.059 15.346 -5.459 1.00 54.69 274 ALA A O 1
ATOM 2219 N N . PRO A 1 275 ? -10.562 15.889 -7.025 1.00 45.75 275 PRO A N 1
ATOM 2220 C CA . PRO A 1 275 ? -9.751 15.429 -8.168 1.00 45.75 275 PRO A CA 1
ATOM 2221 C C . PRO A 1 275 ? -8.392 16.147 -8.284 1.00 45.75 275 PRO A C 1
ATOM 2223 O O . PRO A 1 275 ? -7.521 15.753 -9.061 1.00 45.75 275 PRO A O 1
ATOM 2226 N N . ALA A 1 276 ? -8.191 17.200 -7.489 1.00 46.97 276 ALA A N 1
ATOM 2227 C CA . ALA A 1 276 ? -6.921 17.873 -7.307 1.00 46.97 276 ALA A CA 1
ATOM 2228 C C . ALA A 1 276 ? -5.967 17.148 -6.343 1.00 46.97 276 ALA A C 1
ATOM 2230 O O . ALA A 1 276 ? -4.793 17.475 -6.398 1.00 46.97 276 ALA A O 1
ATOM 2231 N N . SER A 1 277 ? -6.390 16.150 -5.548 1.00 45.62 277 SER A N 1
ATOM 2232 C CA . SER A 1 277 ? -5.612 15.469 -4.485 1.00 45.62 277 SER A CA 1
ATOM 2233 C C . SER A 1 277 ? -4.288 14.817 -4.952 1.00 45.62 277 SER A C 1
ATOM 2235 O O . SER A 1 277 ? -3.359 14.643 -4.156 1.00 45.62 277 SER A O 1
ATOM 2237 N N . LEU A 1 278 ? -4.134 14.604 -6.266 1.00 50.22 278 LEU A N 1
ATOM 2238 C CA . LEU A 1 278 ? -2.889 14.188 -6.938 1.00 50.22 278 LEU A CA 1
ATOM 2239 C C . LEU A 1 278 ? -2.092 15.342 -7.587 1.00 50.22 278 LEU A C 1
ATOM 2241 O O . LEU A 1 278 ? -0.913 15.193 -7.908 1.00 50.22 278 LEU A O 1
ATOM 2245 N N . ARG A 1 279 ? -2.692 16.524 -7.764 1.00 50.59 279 ARG A N 1
ATOM 2246 C CA . ARG A 1 279 ? -2.014 17.757 -8.184 1.00 50.59 279 ARG A CA 1
ATOM 2247 C C . ARG A 1 279 ? -1.342 18.424 -6.994 1.00 50.59 279 ARG A C 1
ATOM 2249 O O . ARG A 1 279 ? -1.980 18.981 -6.120 1.00 50.59 279 ARG A O 1
ATOM 2256 N N . ALA A 1 280 ? -0.023 18.370 -7.001 1.00 45.66 280 ALA A N 1
ATOM 2257 C CA . ALA A 1 280 ? 0.919 19.392 -6.567 1.00 45.66 280 ALA A CA 1
ATOM 2258 C C . ALA A 1 280 ? 0.455 20.623 -5.732 1.00 45.66 280 ALA A C 1
ATOM 2260 O O . ALA A 1 280 ? 0.864 21.731 -6.050 1.00 45.66 280 ALA A O 1
ATOM 2261 N N . GLY A 1 281 ? -0.294 20.469 -4.638 1.00 55.88 281 GLY A N 1
ATOM 2262 C CA . GLY A 1 281 ? -0.676 21.612 -3.788 1.00 55.88 281 GLY A CA 1
ATOM 2263 C C . GLY A 1 281 ? -1.757 21.348 -2.742 1.00 55.88 281 GLY A C 1
ATOM 2264 O O . GLY A 1 281 ? -2.234 22.297 -2.136 1.00 55.88 281 GLY A O 1
ATOM 2265 N N . ASN A 1 282 ? -2.164 20.093 -2.534 1.00 56.44 282 ASN A N 1
ATOM 2266 C CA . ASN A 1 282 ? -3.366 19.814 -1.755 1.00 56.44 282 ASN A CA 1
ATOM 2267 C C . ASN A 1 282 ? -3.214 20.122 -0.284 1.00 56.44 282 ASN A C 1
ATOM 2269 O O . ASN A 1 282 ? -2.388 19.553 0.430 1.00 56.44 282 ASN A O 1
ATOM 2273 N N . GLU A 1 283 ? -4.104 20.997 0.141 1.00 68.12 283 GLU A N 1
ATOM 2274 C CA . GLU A 1 283 ? -4.397 21.279 1.517 1.00 68.12 283 GLU A CA 1
ATOM 2275 C C . GLU A 1 283 ? -4.887 19.980 2.164 1.00 68.12 283 GLU A C 1
ATOM 2277 O O . GLU A 1 283 ? -6.004 19.517 1.939 1.00 68.12 283 GLU A O 1
ATOM 2282 N N . ALA A 1 284 ? -4.048 19.376 3.001 1.00 76.94 284 ALA A N 1
ATOM 2283 C CA . ALA A 1 284 ? -4.413 18.233 3.833 1.00 76.94 284 ALA A CA 1
ATOM 2284 C C . ALA A 1 284 ? -5.463 18.600 4.908 1.00 76.94 284 ALA A C 1
ATOM 2286 O O . ALA A 1 284 ? -5.613 17.884 5.895 1.00 76.94 284 ALA A O 1
ATOM 2287 N N . TRP A 1 285 ? -6.160 19.735 4.770 1.00 86.38 285 TRP A N 1
ATOM 2288 C CA . TRP A 1 285 ? -7.078 20.250 5.775 1.00 86.38 285 TRP A CA 1
ATOM 2289 C C . TRP A 1 285 ? -8.238 19.287 6.054 1.00 86.38 285 TRP A C 1
ATOM 2291 O O . TRP A 1 285 ? -8.526 19.124 7.237 1.00 86.38 285 TRP A O 1
ATOM 2301 N N . PRO A 1 286 ? -8.860 18.574 5.080 1.00 89.19 286 PRO A N 1
ATOM 2302 C CA . PRO A 1 286 ? -9.933 17.636 5.414 1.00 89.19 286 PRO A CA 1
ATOM 2303 C C . PRO A 1 286 ? -9.406 16.473 6.257 1.00 89.19 286 PRO A C 1
ATOM 2305 O O . PRO A 1 286 ? -10.045 16.074 7.224 1.00 89.19 286 PRO A O 1
ATOM 2308 N N . ALA A 1 287 ? -8.196 15.989 5.954 1.00 88.06 287 ALA A N 1
ATOM 2309 C CA . ALA A 1 287 ? -7.522 14.964 6.744 1.00 88.06 287 ALA A CA 1
ATOM 2310 C C . ALA A 1 287 ? -7.281 15.436 8.185 1.00 88.06 287 ALA A C 1
ATOM 2312 O O . ALA A 1 287 ? -7.632 14.738 9.133 1.00 88.06 287 ALA A O 1
ATOM 2313 N N . TRP A 1 288 ? -6.737 16.645 8.354 1.00 88.69 288 TRP A N 1
ATOM 2314 C CA . TRP A 1 288 ? -6.489 17.232 9.671 1.00 88.69 288 TRP A CA 1
ATOM 2315 C C . TRP A 1 288 ? -7.771 17.486 10.457 1.00 88.69 288 TRP A C 1
ATOM 2317 O O . TRP A 1 288 ? -7.845 17.130 11.628 1.00 88.69 288 TRP A O 1
ATOM 2327 N N . VAL A 1 289 ? -8.792 18.061 9.822 1.00 92.69 289 VAL A N 1
ATOM 2328 C CA . VAL A 1 289 ? -10.103 18.275 10.442 1.00 92.69 289 VAL A CA 1
ATOM 2329 C C . VAL A 1 289 ? -10.707 16.939 10.857 1.00 92.69 289 VAL A C 1
ATOM 2331 O O . VAL A 1 289 ? -11.202 16.828 11.977 1.00 92.69 289 VAL A O 1
ATOM 2334 N N . GLY A 1 290 ? -10.614 15.916 10.008 1.00 93.56 290 GLY A N 1
ATOM 2335 C CA . GLY A 1 290 ? -11.097 14.577 10.314 1.00 93.56 290 GLY A CA 1
ATOM 2336 C C . GLY A 1 290 ? -10.388 13.942 11.511 1.00 93.56 290 GLY A C 1
ATOM 2337 O O . GLY A 1 290 ? -11.053 13.445 12.421 1.00 93.56 290 GLY A O 1
ATOM 2338 N N . LEU A 1 291 ? -9.056 14.047 11.567 1.00 92.69 291 LEU A N 1
ATOM 2339 C CA . LEU A 1 291 ? -8.249 13.614 12.712 1.00 92.69 291 LEU A CA 1
ATOM 2340 C C . LEU A 1 291 ? -8.639 14.356 13.995 1.00 92.69 291 LEU A C 1
ATOM 2342 O O . LEU A 1 291 ? -8.873 13.722 15.019 1.00 92.69 291 LEU A O 1
ATOM 2346 N N . ILE A 1 292 ? -8.782 15.683 13.939 1.00 94.94 292 ILE A N 1
ATOM 2347 C CA . ILE A 1 292 ? -9.205 16.496 15.087 1.00 94.94 292 ILE A CA 1
ATOM 2348 C C . ILE A 1 292 ? -10.588 16.056 15.585 1.00 94.94 292 ILE A C 1
ATOM 2350 O O . ILE A 1 292 ? -10.774 15.896 16.788 1.00 94.94 292 ILE A O 1
ATOM 2354 N N . HIS A 1 293 ? -11.551 15.815 14.690 1.00 97.00 293 HIS A N 1
ATOM 2355 C CA . HIS A 1 293 ? -12.881 15.330 15.077 1.00 97.00 293 HIS A CA 1
ATOM 2356 C C . HIS A 1 293 ? -12.810 13.952 15.739 1.00 97.00 293 HIS A C 1
ATOM 2358 O O . HIS A 1 293 ? -13.454 13.745 16.769 1.00 97.00 293 HIS A O 1
ATOM 2364 N N . ALA A 1 294 ? -12.007 13.032 15.195 1.00 96.50 294 ALA A N 1
ATOM 2365 C CA . ALA A 1 294 ? -11.815 11.710 15.779 1.00 96.50 294 ALA A CA 1
ATOM 2366 C C . ALA A 1 294 ? -11.202 11.796 17.188 1.00 96.50 294 ALA A C 1
ATOM 2368 O O . ALA A 1 294 ? -11.738 11.205 18.125 1.00 96.50 294 ALA A O 1
ATOM 2369 N N . GLU A 1 295 ? -10.143 12.589 17.369 1.00 96.94 295 GLU A N 1
ATOM 2370 C CA . GLU A 1 295 ? -9.491 12.801 18.669 1.00 96.94 295 GLU A CA 1
ATOM 2371 C C . GLU A 1 295 ? -10.427 13.462 19.691 1.00 96.94 295 GLU A C 1
ATOM 2373 O O . GLU A 1 295 ? -10.558 12.986 20.822 1.00 96.94 295 GLU A O 1
ATOM 2378 N N . LEU A 1 296 ? -11.149 14.518 19.293 1.00 97.88 296 LEU A N 1
ATOM 2379 C CA . LEU A 1 296 ? -12.137 15.180 20.150 1.00 97.88 296 LEU A CA 1
ATOM 2380 C C . LEU A 1 296 ? -13.246 14.215 20.573 1.00 97.88 296 LEU A C 1
ATOM 2382 O O . LEU A 1 296 ? -13.642 14.203 21.741 1.00 97.88 296 LEU A O 1
ATOM 2386 N N . ALA A 1 297 ? -13.723 13.375 19.654 1.00 98.19 297 ALA A N 1
ATOM 2387 C CA . ALA A 1 297 ? -14.726 12.369 19.956 1.00 98.19 297 ALA A CA 1
ATOM 2388 C C . ALA A 1 297 ? -14.209 11.326 20.953 1.00 98.19 297 ALA A C 1
ATOM 2390 O O . ALA A 1 297 ? -14.893 11.013 21.932 1.00 98.19 297 ALA A O 1
ATOM 2391 N N . MET A 1 298 ? -12.991 10.816 20.738 1.00 97.69 298 MET A N 1
ATOM 2392 C CA . MET A 1 298 ? -12.369 9.837 21.627 1.00 97.69 298 MET A CA 1
ATOM 2393 C C . MET A 1 298 ? -12.142 10.417 23.027 1.00 97.69 298 MET A C 1
ATOM 2395 O O . MET A 1 298 ? -12.526 9.790 24.019 1.00 97.69 298 MET A O 1
ATOM 2399 N N . GLY A 1 299 ? -11.599 11.634 23.116 1.00 97.69 299 GLY A N 1
ATOM 2400 C CA . GLY A 1 299 ? -11.390 12.346 24.377 1.00 97.69 299 GLY A CA 1
ATOM 2401 C C . GLY A 1 299 ? -12.698 12.616 25.124 1.00 97.69 299 GLY A C 1
ATOM 2402 O O . GLY A 1 299 ? -12.796 12.354 26.327 1.00 97.69 299 GLY A O 1
ATOM 2403 N N . PHE A 1 300 ? -13.736 13.059 24.410 1.00 98.19 300 PHE A N 1
ATOM 2404 C CA . PHE A 1 300 ? -15.060 13.307 24.976 1.00 98.19 300 PHE A CA 1
ATOM 2405 C C . PHE A 1 300 ? -15.723 12.026 25.507 1.00 98.19 300 PHE A C 1
ATOM 2407 O O . PHE A 1 300 ? -16.170 11.994 26.658 1.00 98.19 300 PHE A O 1
ATOM 2414 N N . LEU A 1 301 ? -15.746 10.950 24.711 1.00 97.69 301 LEU A N 1
ATOM 2415 C CA . LEU A 1 301 ? -16.307 9.655 25.116 1.00 97.69 301 LEU A CA 1
ATOM 2416 C C . LEU A 1 301 ? -15.547 9.061 26.307 1.00 97.69 301 LEU A C 1
ATOM 2418 O O . LEU A 1 301 ? -16.163 8.567 27.258 1.00 97.69 301 LEU A O 1
ATOM 2422 N N . TYR A 1 302 ? -14.214 9.148 26.290 1.00 96.75 302 TYR A N 1
ATOM 2423 C CA . TYR A 1 302 ? -13.366 8.701 27.390 1.00 96.75 302 TYR A CA 1
ATOM 2424 C C . TYR A 1 302 ? -13.701 9.440 28.691 1.00 96.75 302 TYR A C 1
ATOM 2426 O O . TYR A 1 302 ? -13.974 8.804 29.715 1.00 96.75 302 TYR A O 1
ATOM 2434 N N . TRP A 1 303 ? -13.754 10.773 28.644 1.00 97.50 303 TRP A N 1
ATOM 2435 C CA . TRP A 1 303 ? -14.091 11.615 29.790 1.00 97.50 303 TRP A CA 1
ATOM 2436 C C . TRP A 1 303 ? -15.501 11.338 30.329 1.00 97.50 303 TRP A C 1
ATOM 2438 O O . TRP A 1 303 ? -15.683 11.190 31.542 1.00 97.50 303 TRP A O 1
ATOM 2448 N N . ALA A 1 304 ? -16.494 11.190 29.448 1.00 97.19 304 ALA A N 1
ATOM 2449 C CA . ALA A 1 304 ? -17.863 10.859 29.838 1.00 97.19 304 ALA A CA 1
ATOM 2450 C C . ALA A 1 304 ? -17.936 9.482 30.525 1.00 97.19 304 ALA A C 1
ATOM 2452 O O . ALA A 1 304 ? -18.537 9.342 31.592 1.00 97.19 304 ALA A O 1
ATOM 2453 N N . SER A 1 305 ? -17.262 8.469 29.967 1.00 95.50 305 SER A N 1
ATOM 2454 C CA . SER A 1 305 ? -17.180 7.118 30.547 1.00 95.50 305 SER A CA 1
ATOM 2455 C C . SER A 1 305 ? -16.472 7.119 31.907 1.00 95.50 305 SER A C 1
ATOM 2457 O O . SER A 1 305 ? -16.844 6.361 32.814 1.00 95.50 305 SER A O 1
ATOM 2459 N N . TRP A 1 306 ? -15.460 7.971 32.070 1.00 94.94 306 TRP A N 1
ATOM 2460 C CA . TRP A 1 306 ? -14.740 8.144 33.326 1.00 94.94 306 TRP A CA 1
ATOM 2461 C C . TRP A 1 306 ? -15.606 8.795 34.411 1.00 94.94 306 TRP A C 1
ATOM 2463 O O . TRP A 1 306 ? -15.632 8.293 35.538 1.00 94.94 306 TRP A O 1
ATOM 2473 N N . ARG A 1 307 ? -16.385 9.835 34.074 1.00 96.06 307 ARG A N 1
ATOM 2474 C CA . ARG A 1 307 ? -17.324 10.482 35.011 1.00 96.06 307 ARG A CA 1
ATOM 2475 C C . ARG A 1 307 ? -18.354 9.505 35.576 1.00 96.06 307 ARG A C 1
ATOM 2477 O O . ARG A 1 307 ? -18.511 9.438 36.792 1.00 96.06 307 ARG A O 1
ATOM 2484 N N . VAL A 1 308 ? -18.970 8.691 34.717 1.00 94.81 308 VAL A N 1
ATOM 2485 C CA . VAL A 1 308 ? -19.905 7.629 35.141 1.00 94.81 308 VAL A CA 1
ATOM 2486 C C . VAL A 1 308 ? -19.219 6.644 36.091 1.00 94.81 308 VAL A C 1
ATOM 2488 O O . VAL A 1 308 ? -19.792 6.221 37.090 1.00 94.81 308 VAL A O 1
ATOM 2491 N N . GLY A 1 309 ? -17.954 6.304 35.818 1.00 91.69 309 GLY A N 1
ATOM 2492 C CA . GLY A 1 309 ? -17.164 5.434 36.686 1.00 91.69 309 GLY A CA 1
ATOM 2493 C C . GLY A 1 309 ? -16.964 5.989 38.098 1.00 91.69 309 GLY A C 1
ATOM 2494 O O . GLY A 1 309 ? -17.082 5.230 39.056 1.00 91.69 309 GLY A O 1
ATOM 2495 N N . ARG A 1 310 ? -16.703 7.295 38.236 1.00 92.88 310 ARG A N 1
ATOM 2496 C CA . ARG A 1 310 ? -16.534 7.942 39.548 1.00 92.88 310 ARG A CA 1
ATOM 2497 C C . ARG A 1 310 ? -17.831 8.016 40.348 1.00 92.88 310 ARG A C 1
ATOM 2499 O O . ARG A 1 310 ? -17.795 7.818 41.553 1.00 92.88 310 ARG A O 1
ATOM 2506 N N . GLN A 1 311 ? -18.959 8.253 39.683 1.00 92.62 311 GLN A N 1
ATOM 2507 C CA . GLN A 1 311 ? -20.271 8.309 40.338 1.00 92.62 311 GLN A CA 1
ATOM 2508 C C . GLN A 1 311 ? -20.742 6.940 40.851 1.00 92.62 311 GLN A C 1
ATOM 2510 O O . GLN A 1 311 ? -21.550 6.878 41.766 1.00 92.62 311 GLN A O 1
ATOM 2515 N N . SER A 1 312 ? -20.229 5.844 40.282 1.00 87.75 312 SER A N 1
ATOM 2516 C CA . SER A 1 312 ? -20.598 4.477 40.677 1.00 87.75 312 SER A CA 1
ATOM 2517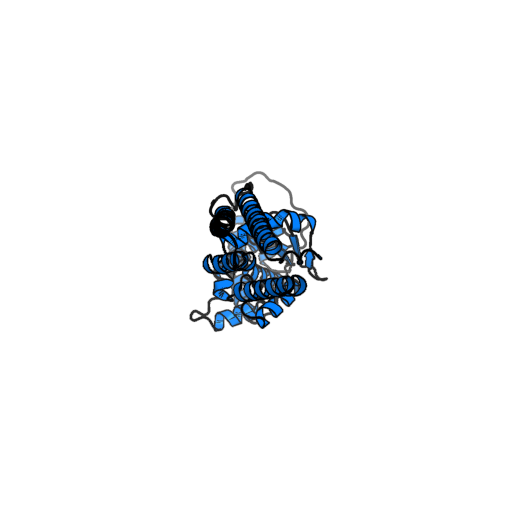 C C . SER A 1 312 ? -19.852 3.924 41.899 1.00 87.75 312 SER A C 1
ATOM 2519 O O . SER A 1 312 ? -20.080 2.773 42.261 1.00 87.75 312 SER A O 1
ATOM 2521 N N . ILE A 1 313 ? -18.942 4.690 42.513 1.00 85.81 313 ILE A N 1
ATOM 2522 C CA . ILE A 1 313 ? -18.247 4.273 43.738 1.00 85.81 313 ILE A CA 1
ATOM 2523 C C . ILE A 1 313 ? -19.173 4.603 44.917 1.00 85.81 313 ILE A C 1
ATOM 2525 O O . ILE A 1 313 ? -19.426 5.788 45.142 1.00 85.81 313 ILE A O 1
ATOM 2529 N N . PRO A 1 314 ? -19.696 3.606 45.657 1.00 81.94 314 PRO A N 1
ATOM 2530 C CA . PRO A 1 314 ? -20.482 3.871 46.855 1.00 81.94 314 PRO A CA 1
ATOM 2531 C C . PRO A 1 314 ? -19.630 4.693 47.822 1.00 81.94 314 PRO A C 1
ATOM 2533 O O . PRO A 1 314 ? -18.482 4.327 48.087 1.00 81.94 314 PRO A O 1
ATOM 2536 N N . LEU A 1 315 ? -20.166 5.805 48.331 1.00 83.56 315 LEU A N 1
ATOM 2537 C CA . LEU A 1 315 ? -19.535 6.499 49.450 1.00 83.56 315 LEU A CA 1
ATOM 2538 C C . LEU A 1 315 ? -19.418 5.487 50.593 1.00 83.56 315 LEU A C 1
ATOM 2540 O O . LEU A 1 315 ? -20.403 4.821 50.919 1.00 83.56 315 LEU A O 1
ATOM 2544 N N . ALA A 1 316 ? -18.215 5.331 51.151 1.00 78.88 316 ALA A N 1
ATOM 2545 C CA . ALA A 1 316 ? -18.041 4.517 52.345 1.00 78.88 316 ALA A CA 1
ATOM 2546 C C . ALA A 1 316 ? -19.047 5.009 53.401 1.00 78.88 316 ALA A C 1
ATOM 2548 O O . ALA A 1 316 ? -19.207 6.229 53.535 1.00 78.88 316 ALA A O 1
ATOM 2549 N N . PRO A 1 317 ? -19.759 4.106 54.099 1.00 79.06 317 PRO A N 1
ATOM 2550 C CA . PRO A 1 317 ? -20.659 4.523 55.163 1.00 79.06 317 PRO A CA 1
ATOM 2551 C C . PRO A 1 317 ? -19.855 5.386 56.134 1.00 79.06 317 PRO A C 1
ATOM 2553 O O . PRO A 1 317 ? -18.761 4.993 56.542 1.00 79.06 317 PRO A O 1
ATOM 2556 N N . ALA A 1 318 ? -20.357 6.588 56.428 1.00 79.94 318 ALA A N 1
ATOM 2557 C CA . ALA A 1 318 ? -19.732 7.463 57.406 1.00 79.94 318 ALA A CA 1
ATOM 2558 C C . ALA A 1 318 ? -19.583 6.661 58.703 1.00 79.94 318 ALA A C 1
ATOM 2560 O O . ALA A 1 318 ? -20.575 6.153 59.224 1.00 79.94 318 ALA A O 1
ATOM 2561 N N . SER A 1 319 ? -18.347 6.470 59.163 1.00 80.19 319 SER A N 1
ATOM 2562 C CA . SER A 1 319 ? -18.076 5.823 60.442 1.00 80.19 319 SER A CA 1
ATOM 2563 C C . SER A 1 319 ? -18.716 6.675 61.536 1.00 80.19 319 SER A C 1
ATOM 2565 O O . SER A 1 319 ? -18.256 7.794 61.773 1.00 80.19 319 SER A O 1
ATOM 2567 N N . ALA A 1 320 ? -19.812 6.164 62.095 1.00 71.31 320 ALA A N 1
ATOM 2568 C CA . ALA A 1 320 ? -20.479 6.696 63.276 1.00 71.31 320 ALA A CA 1
ATOM 2569 C C . ALA A 1 320 ? -19.691 6.341 64.540 1.00 71.31 320 ALA A C 1
ATOM 2571 O O . ALA A 1 320 ? -19.062 5.256 64.551 1.00 71.31 320 ALA A O 1
#

Solvent-accessible surface area (backbone atoms only — not comparable to full-atom values): 17553 Å² total; per-residue (Å²): 132,56,71,83,55,54,53,57,50,48,51,50,53,48,52,51,50,52,39,51,61,38,38,64,47,64,71,56,47,57,47,29,55,57,36,74,57,24,52,57,78,33,46,49,48,79,46,74,81,43,59,63,55,48,54,54,50,50,53,52,45,44,53,52,17,53,52,42,48,57,59,69,68,45,86,73,83,82,75,84,88,80,90,85,82,80,93,70,88,73,56,58,99,47,85,35,64,84,51,40,54,70,71,54,52,48,52,51,49,49,51,51,41,55,70,64,37,37,81,39,52,34,53,76,75,72,54,16,73,68,65,64,49,38,58,71,53,44,55,51,53,9,67,76,38,98,81,54,58,32,61,29,39,52,46,37,49,24,31,51,42,33,10,54,38,41,58,62,47,37,69,57,33,50,34,27,41,80,75,53,32,19,29,36,37,97,91,46,71,36,74,81,58,70,96,51,70,18,35,37,37,40,98,92,28,58,48,70,37,64,68,55,37,64,75,34,44,57,57,28,50,15,45,51,56,39,73,46,64,65,71,57,50,49,52,53,52,52,48,53,48,57,64,40,49,47,96,82,53,55,65,68,57,56,52,53,26,45,50,31,36,52,49,10,52,51,30,14,30,51,44,49,74,41,89,51,55,82,49,97,76,62,75,55,54,37,21,51,52,8,48,50,30,32,50,53,17,52,53,49,27,42,52,50,33,50,52,49,55,61,71,68,55,78,77,74,78,79,86,126

Sequence (320 aa):
MSWLIRIPLKWTILIVVVFLVLFPNPAQFMRHLRHVSNFERMIEPNAPQFAVWEAELRDRLTKAADQSRKRNSQPAVSPPMSADTGPTTRPGDHEWNDALSPKRVQKEVEKFTYEKVKYDWDWNVWGSADYMPTVAEMFESARNQPDGVIREDCDGRAVMAASLMRRLGYQSSIVTDLRHVWVTTPQGDWMGPGRRKTMRSTKAGNKVDYLSTISNIPVSLSYGVAVFPLWREVILTLTIWLLLSRLGMGWRAFFFGGLLLFQGLLFMRMGVLAPASLRAGNEAWPAWVGLIHAELAMGFLYWASWRVGRQSIPLAPASA

Radius of gyration: 26.2 Å; Cα contacts (8 Å, |Δi|>4): 401; chains: 1; bounding box: 56×43×107 Å

Mean predicted aligned error: 5.81 Å